Protein AF-A0A4U6SQ56-F1 (afdb_monomer_lite)

Organism: Setaria viridis (NCBI:txid4556)

pLDDT: mean 95.48, std 2.74, range [79.94, 98.81]

Structure (mmCIF, N/CA/C/O backbone):
data_AF-A0A4U6SQ56-F1
#
_entry.id   AF-A0A4U6SQ56-F1
#
loop_
_atom_site.group_PDB
_atom_site.id
_atom_site.type_symbol
_atom_site.label_atom_id
_atom_site.label_alt_id
_atom_site.label_comp_id
_atom_site.label_asym_id
_atom_site.label_entity_id
_atom_site.label_seq_id
_atom_site.pdbx_PDB_ins_code
_atom_site.Cartn_x
_atom_site.Cartn_y
_atom_site.Cartn_z
_atom_site.occupancy
_atom_site.B_iso_or_equiv
_atom_site.auth_seq_id
_atom_site.auth_comp_id
_atom_site.auth_asym_id
_atom_site.auth_atom_id
_atom_site.pdbx_PDB_model_num
ATOM 1 N N . MET A 1 1 ? 11.233 -2.951 -10.908 1.00 91.25 1 MET A N 1
ATOM 2 C CA . MET A 1 1 ? 12.513 -2.401 -11.416 1.00 91.25 1 MET A CA 1
ATOM 3 C C . MET A 1 1 ? 13.621 -2.367 -10.364 1.00 91.25 1 MET A C 1
ATOM 5 O O . MET A 1 1 ? 14.644 -2.981 -10.617 1.00 91.25 1 MET A O 1
ATOM 9 N N . TRP A 1 2 ? 13.459 -1.703 -9.206 1.00 94.69 2 TRP A N 1
ATOM 10 C CA . TRP A 1 2 ? 14.519 -1.636 -8.182 1.00 94.69 2 TRP A CA 1
ATOM 11 C C . TRP A 1 2 ? 14.889 -3.023 -7.666 1.00 94.69 2 TRP A C 1
ATOM 13 O O . TRP A 1 2 ? 16.031 -3.434 -7.805 1.00 94.69 2 TRP A O 1
ATOM 23 N N . ASP A 1 3 ? 13.895 -3.781 -7.200 1.00 93.56 3 ASP A N 1
ATOM 24 C CA . ASP A 1 3 ? 14.112 -5.151 -6.727 1.00 93.56 3 ASP A CA 1
ATOM 25 C C . ASP A 1 3 ? 14.605 -6.078 -7.850 1.00 93.56 3 ASP A C 1
ATOM 27 O O . ASP A 1 3 ? 15.319 -7.038 -7.596 1.00 93.56 3 ASP A O 1
ATOM 31 N N . THR A 1 4 ? 14.267 -5.783 -9.112 1.00 93.94 4 THR A N 1
ATOM 32 C CA . THR A 1 4 ? 14.799 -6.523 -10.263 1.00 93.94 4 THR A CA 1
ATOM 33 C C . THR A 1 4 ? 16.310 -6.347 -10.369 1.00 93.94 4 THR A C 1
ATOM 35 O O . THR A 1 4 ? 16.991 -7.339 -10.580 1.00 93.94 4 THR A O 1
ATOM 38 N N . LEU A 1 5 ? 16.845 -5.131 -10.185 1.00 93.69 5 LEU A N 1
ATOM 39 C CA . LEU A 1 5 ? 18.296 -4.913 -10.200 1.00 93.69 5 LEU A CA 1
ATOM 40 C C . LEU A 1 5 ? 19.014 -5.733 -9.126 1.00 93.69 5 LEU A C 1
ATOM 42 O O . LEU A 1 5 ? 20.055 -6.307 -9.418 1.00 93.69 5 LEU A O 1
ATOM 46 N N . ASP A 1 6 ? 18.439 -5.831 -7.927 1.00 91.06 6 ASP A N 1
ATOM 47 C CA . ASP A 1 6 ? 19.029 -6.589 -6.815 1.00 91.06 6 ASP A CA 1
ATOM 48 C C . ASP A 1 6 ? 19.038 -8.112 -7.061 1.00 91.06 6 ASP A C 1
ATOM 50 O O . ASP A 1 6 ? 19.781 -8.846 -6.410 1.00 91.06 6 ASP A O 1
ATOM 54 N N . LEU A 1 7 ? 18.205 -8.600 -7.987 1.00 93.44 7 LEU A N 1
ATOM 55 C CA . LEU A 1 7 ? 18.121 -10.014 -8.372 1.00 93.44 7 LEU A CA 1
ATOM 56 C C . LEU A 1 7 ? 19.024 -10.374 -9.557 1.00 93.44 7 LEU A C 1
ATOM 58 O O . LEU A 1 7 ? 19.240 -11.558 -9.821 1.00 93.44 7 LEU A O 1
ATOM 62 N N . LEU A 1 8 ? 19.507 -9.379 -10.299 1.00 93.88 8 LEU A N 1
ATOM 63 C CA . LEU A 1 8 ? 20.356 -9.595 -11.461 1.00 93.88 8 LEU A CA 1
ATOM 64 C C . LEU A 1 8 ? 21.816 -9.802 -11.029 1.00 93.88 8 LEU A C 1
ATOM 66 O O . LEU A 1 8 ? 22.269 -9.167 -10.075 1.00 93.88 8 LEU A O 1
ATOM 70 N N . PRO A 1 9 ? 22.587 -10.665 -11.720 1.00 93.62 9 PRO A N 1
ATOM 71 C CA . PRO A 1 9 ? 24.022 -10.743 -11.484 1.00 93.62 9 PRO A CA 1
ATOM 72 C C . PRO A 1 9 ? 24.701 -9.383 -11.728 1.00 93.62 9 PRO A C 1
ATOM 74 O O . PRO A 1 9 ? 24.197 -8.585 -12.520 1.00 93.62 9 PRO A O 1
ATOM 77 N N . PRO A 1 10 ? 25.856 -9.106 -11.101 1.00 88.94 10 PRO A N 1
ATOM 78 C CA . PRO A 1 10 ? 26.627 -7.907 -11.415 1.00 88.94 10 PRO A CA 1
ATOM 79 C C . PRO A 1 10 ? 26.929 -7.805 -12.920 1.00 88.94 10 PRO A C 1
ATOM 81 O O . PRO A 1 10 ? 27.106 -8.821 -13.591 1.00 88.94 10 PRO A O 1
ATOM 84 N N . ASP A 1 11 ? 26.973 -6.579 -13.444 1.00 90.50 11 ASP A N 1
ATOM 85 C CA . ASP A 1 11 ? 27.411 -6.239 -14.810 1.00 90.50 11 ASP A CA 1
ATOM 86 C C . ASP A 1 11 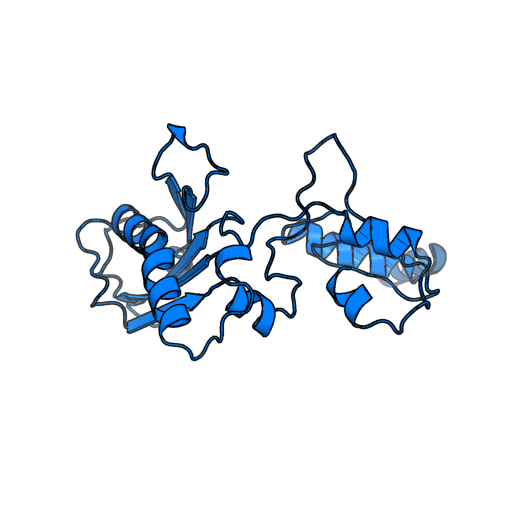? 26.570 -6.789 -15.986 1.00 90.50 11 ASP A C 1
ATOM 88 O O . ASP A 1 11 ? 26.918 -6.570 -17.146 1.00 90.50 11 ASP A O 1
ATOM 92 N N . VAL A 1 12 ? 25.425 -7.444 -15.740 1.00 95.81 12 VAL A N 1
ATOM 93 C CA . VAL A 1 12 ? 24.540 -7.939 -16.825 1.00 95.81 12 VAL A CA 1
ATOM 94 C C . VAL A 1 12 ? 23.681 -6.850 -17.472 1.00 95.81 12 VAL A C 1
ATOM 96 O O . VAL A 1 12 ? 23.082 -7.071 -18.524 1.00 95.81 12 VAL A O 1
ATOM 99 N N . VAL A 1 13 ? 23.591 -5.679 -16.841 1.00 96.25 13 VAL A N 1
ATOM 100 C CA . VAL A 1 13 ? 22.926 -4.493 -17.387 1.00 96.25 13 VAL A CA 1
ATOM 101 C C . VAL A 1 13 ? 23.919 -3.334 -17.469 1.00 96.25 13 VAL A C 1
ATOM 103 O O . VAL A 1 13 ? 24.780 -3.209 -16.597 1.00 96.25 13 VAL A O 1
ATOM 106 N N . PRO A 1 14 ? 23.805 -2.446 -18.474 1.00 96.50 14 PRO A N 1
ATOM 107 C CA . PRO A 1 14 ? 24.651 -1.263 -18.559 1.00 96.50 14 PRO A CA 1
ATOM 108 C C . PRO A 1 14 ? 24.534 -0.389 -17.311 1.00 96.50 14 PRO A C 1
ATOM 110 O O . PRO A 1 14 ? 23.431 -0.156 -16.808 1.00 96.50 14 PRO A O 1
ATOM 113 N N . LYS A 1 15 ? 25.658 0.191 -16.877 1.00 95.62 15 LYS A N 1
ATOM 114 C CA . LYS A 1 15 ? 25.700 1.087 -15.714 1.00 95.62 15 LYS A CA 1
ATOM 115 C C . LYS A 1 15 ? 24.709 2.252 -15.821 1.00 95.62 15 LYS A C 1
ATOM 117 O O . LYS A 1 15 ? 24.036 2.596 -14.857 1.00 95.62 15 LYS A O 1
ATOM 122 N N . SER A 1 16 ? 24.531 2.786 -17.029 1.00 95.75 16 SER A N 1
ATOM 123 C CA . SER A 1 16 ? 23.553 3.839 -17.319 1.00 95.75 16 SER A CA 1
ATOM 124 C C . SER A 1 16 ? 22.100 3.428 -17.040 1.00 95.75 16 SER A C 1
ATOM 126 O O . SER A 1 16 ? 21.300 4.265 -16.622 1.00 95.75 16 SER A O 1
ATOM 128 N N . TYR A 1 17 ? 21.742 2.156 -17.243 1.00 95.19 17 TYR A N 1
ATOM 129 C CA . TYR A 1 17 ? 20.415 1.639 -16.902 1.00 95.19 17 TYR A CA 1
ATOM 130 C C . TYR A 1 17 ? 20.246 1.516 -15.387 1.00 95.19 17 TYR A C 1
ATOM 132 O O . TYR A 1 17 ? 19.235 1.961 -14.845 1.00 95.19 17 TYR A O 1
ATOM 140 N N . GLU A 1 18 ? 21.251 0.962 -14.707 1.00 95.31 18 GLU A N 1
ATOM 141 C CA . GLU A 1 18 ? 21.268 0.836 -13.249 1.00 95.31 18 GLU A CA 1
ATOM 142 C C . GLU A 1 18 ? 21.105 2.206 -12.572 1.00 95.31 18 GLU A C 1
ATOM 144 O O . GLU A 1 18 ? 20.228 2.388 -11.724 1.00 95.31 18 GLU A O 1
ATOM 149 N N . ASP A 1 19 ? 21.894 3.193 -13.002 1.00 95.38 19 ASP A N 1
ATOM 150 C CA . ASP A 1 19 ? 21.872 4.546 -12.449 1.00 95.38 19 ASP A CA 1
ATOM 151 C C . ASP A 1 19 ? 20.530 5.241 -12.721 1.00 95.38 19 ASP A C 1
ATOM 153 O O . ASP A 1 19 ? 19.979 5.882 -11.827 1.00 95.38 19 ASP A O 1
ATOM 157 N N . LYS A 1 20 ? 19.930 5.044 -13.906 1.00 94.50 20 LYS A N 1
ATOM 158 C CA . LYS A 1 20 ? 18.589 5.564 -14.229 1.00 94.50 20 LYS A CA 1
ATOM 159 C C . LYS A 1 20 ? 17.504 4.982 -13.317 1.00 94.50 20 LYS A C 1
ATOM 161 O O . LYS A 1 20 ? 16.637 5.716 -12.839 1.00 94.50 20 LYS A O 1
ATOM 166 N N . VAL A 1 21 ? 17.532 3.672 -13.067 1.00 94.75 21 VAL A N 1
ATOM 167 C CA . VAL A 1 21 ? 16.578 3.013 -12.161 1.00 94.75 21 VAL A CA 1
ATOM 168 C C . VAL A 1 21 ? 16.768 3.525 -10.732 1.00 94.75 21 VAL A C 1
ATOM 170 O O . VAL A 1 21 ? 15.791 3.902 -10.084 1.00 94.75 21 VAL A O 1
ATOM 173 N N . LYS A 1 22 ? 18.012 3.611 -10.246 1.00 94.12 22 LYS A N 1
ATOM 174 C CA . LYS A 1 22 ? 18.329 4.121 -8.901 1.00 94.12 22 LYS A CA 1
ATOM 175 C C . LYS A 1 22 ? 17.950 5.593 -8.714 1.00 94.12 22 LYS A C 1
ATOM 177 O O . LYS A 1 22 ? 17.476 5.952 -7.642 1.00 94.12 22 LYS A O 1
ATOM 182 N N . ALA A 1 23 ? 18.094 6.412 -9.755 1.00 94.31 23 ALA A N 1
ATOM 183 C CA . ALA A 1 23 ? 17.733 7.828 -9.749 1.00 94.31 23 ALA A CA 1
ATOM 184 C C . ALA A 1 23 ? 16.223 8.091 -9.887 1.00 94.31 23 ALA A C 1
ATOM 186 O O . ALA A 1 23 ? 15.794 9.236 -9.760 1.00 94.31 23 ALA A O 1
ATOM 187 N N . THR A 1 24 ? 15.406 7.064 -10.155 1.00 94.81 24 THR A N 1
ATOM 188 C CA . THR A 1 24 ? 13.952 7.235 -10.266 1.00 94.81 24 THR A CA 1
ATOM 189 C C . THR A 1 24 ? 13.388 7.718 -8.923 1.00 94.81 24 THR A C 1
ATOM 191 O O . THR A 1 24 ? 13.540 7.003 -7.925 1.00 94.81 24 THR A O 1
ATOM 194 N N . PRO A 1 25 ? 12.733 8.898 -8.878 1.00 94.19 25 PRO A N 1
ATOM 195 C CA . PRO A 1 25 ? 12.151 9.427 -7.651 1.00 94.19 25 PRO A CA 1
ATOM 196 C C . PRO A 1 25 ? 11.150 8.446 -7.047 1.00 94.19 25 PRO A C 1
ATOM 198 O O . PRO A 1 25 ? 10.375 7.820 -7.770 1.00 94.19 25 PRO A O 1
ATOM 201 N N . GLN A 1 26 ? 11.149 8.320 -5.725 1.00 93.75 26 GLN A N 1
ATOM 202 C CA . GLN A 1 26 ? 10.280 7.401 -4.992 1.00 93.75 26 GLN A CA 1
ATOM 203 C C . GLN A 1 26 ? 9.338 8.190 -4.096 1.00 93.75 26 GLN A C 1
ATOM 205 O O . GLN A 1 26 ? 9.759 9.154 -3.459 1.00 93.75 26 GLN A O 1
ATOM 210 N N . CYS A 1 27 ? 8.091 7.735 -4.001 1.00 93.44 27 CYS A N 1
ATOM 211 C CA . CYS A 1 27 ? 7.249 8.078 -2.868 1.00 93.44 27 CYS A CA 1
ATOM 212 C C . CYS A 1 27 ? 7.935 7.580 -1.596 1.00 93.44 27 CYS A C 1
ATOM 214 O O . CYS A 1 27 ? 8.632 6.553 -1.607 1.00 93.44 27 CYS A O 1
ATOM 216 N N . ASP A 1 28 ? 7.673 8.250 -0.482 1.00 94.94 28 ASP A N 1
ATOM 217 C CA . ASP A 1 28 ? 7.988 7.660 0.805 1.00 94.94 28 ASP A CA 1
ATOM 218 C C . ASP A 1 28 ? 7.160 6.381 1.020 1.00 94.94 28 ASP A C 1
ATOM 220 O O . ASP A 1 28 ? 6.313 5.966 0.212 1.00 94.94 28 ASP A O 1
ATOM 224 N N . SER A 1 29 ? 7.479 5.674 2.096 1.00 95.94 29 SER A N 1
ATOM 225 C CA . SER A 1 29 ? 6.699 4.513 2.487 1.00 95.94 29 SER A CA 1
ATOM 226 C C . SER A 1 29 ? 5.410 4.973 3.173 1.00 95.94 29 SER A C 1
ATOM 228 O O . SER A 1 29 ? 5.065 6.150 3.228 1.00 95.94 29 SER A O 1
ATOM 230 N N . PHE A 1 30 ? 4.657 4.018 3.685 1.00 95.25 30 PHE A N 1
ATOM 231 C CA . PHE A 1 30 ? 3.376 4.231 4.325 1.00 95.25 30 PHE A CA 1
ATOM 232 C C . PHE A 1 30 ? 3.262 3.384 5.597 1.00 95.25 30 PHE A C 1
ATOM 234 O O . PHE A 1 30 ? 4.022 2.427 5.797 1.00 95.25 30 PHE A O 1
ATOM 241 N N . MET A 1 31 ? 2.315 3.753 6.455 1.00 98.00 31 MET A N 1
ATOM 242 C CA . MET A 1 31 ? 1.889 3.009 7.642 1.00 98.00 31 MET A CA 1
ATOM 243 C C . MET A 1 31 ? 0.483 2.453 7.409 1.00 98.00 31 MET A C 1
ATOM 245 O O . MET A 1 31 ? -0.310 3.080 6.715 1.00 98.00 31 MET A O 1
ATOM 249 N N . HIS A 1 32 ? 0.176 1.283 7.972 1.00 98.25 32 HIS A N 1
ATOM 250 C CA . HIS A 1 32 ? -1.154 0.661 7.920 1.00 98.25 32 HIS A CA 1
ATOM 251 C C . HIS A 1 32 ? -1.689 0.437 9.327 1.00 98.25 32 HIS A C 1
ATOM 253 O O . HIS A 1 32 ? -0.934 0.047 10.216 1.00 98.25 32 HIS A O 1
ATOM 259 N N . LEU A 1 33 ? -2.999 0.559 9.493 1.00 98.75 33 LEU A N 1
ATOM 260 C CA . LEU A 1 33 ? -3.744 0.113 10.659 1.00 98.75 33 LEU A CA 1
ATOM 261 C C . LEU A 1 33 ? -4.969 -0.672 10.181 1.00 98.75 33 LEU A C 1
ATOM 263 O O . LEU A 1 33 ? -5.839 -0.129 9.507 1.00 98.75 33 LEU A O 1
ATOM 267 N N . HIS A 1 34 ? -5.028 -1.957 10.518 1.00 98.69 34 HIS A N 1
ATOM 268 C CA . HIS A 1 34 ? -6.179 -2.816 10.255 1.00 98.69 34 HIS A CA 1
ATOM 269 C C . HIS A 1 34 ? -6.887 -3.129 11.568 1.00 98.69 34 HIS A C 1
ATOM 271 O O . HIS A 1 34 ? -6.244 -3.604 12.511 1.00 98.69 34 HIS A O 1
ATOM 277 N N . LEU A 1 35 ? -8.196 -2.882 11.611 1.00 98.75 35 LEU A N 1
ATOM 278 C CA . LEU A 1 35 ? -9.032 -3.080 12.789 1.00 98.75 35 LEU A CA 1
ATOM 279 C C . LEU A 1 35 ? -10.219 -3.993 12.492 1.00 98.75 35 LEU A C 1
ATOM 281 O O . LEU A 1 35 ? -10.800 -3.941 11.410 1.00 98.75 35 LEU A O 1
ATOM 285 N N . GLY A 1 36 ? -10.605 -4.768 13.500 1.00 98.56 36 GLY A N 1
ATOM 286 C CA . GLY A 1 36 ? -11.898 -5.442 13.584 1.00 98.56 36 GLY A CA 1
ATOM 287 C C . GLY A 1 36 ? -12.559 -5.087 14.911 1.00 98.56 36 GLY A C 1
ATOM 288 O O . GLY A 1 36 ? -11.884 -5.135 15.940 1.00 98.56 36 GLY A O 1
ATOM 289 N N . PHE A 1 37 ? -13.827 -4.677 14.895 1.00 98.44 37 PHE A N 1
ATOM 290 C CA . PHE A 1 37 ? -14.537 -4.191 16.086 1.00 98.44 37 PHE A CA 1
ATOM 291 C C . PHE A 1 37 ? -16.059 -4.338 15.950 1.00 98.44 37 PHE A C 1
ATOM 293 O O . PHE A 1 37 ? -16.568 -4.515 14.845 1.00 98.44 37 PHE A O 1
ATOM 300 N N . ASP A 1 38 ? -16.796 -4.259 17.060 1.00 97.88 38 ASP A N 1
ATOM 301 C CA . ASP A 1 38 ? -18.268 -4.297 17.065 1.00 97.88 38 ASP A CA 1
ATOM 302 C C . ASP A 1 38 ? -18.900 -3.109 16.342 1.00 97.88 38 ASP A C 1
ATOM 304 O O . ASP A 1 38 ? -18.459 -1.976 16.505 1.00 97.88 38 ASP A O 1
ATOM 308 N N . VAL A 1 39 ? -20.000 -3.331 15.616 1.00 96.50 39 VAL A N 1
ATOM 309 C CA . VAL A 1 39 ? -20.749 -2.240 14.953 1.00 96.50 39 VAL A CA 1
ATOM 310 C C . VAL A 1 39 ? -21.187 -1.141 15.929 1.00 96.50 39 VAL A C 1
ATOM 312 O O . VAL A 1 39 ? -21.236 0.030 15.565 1.00 96.50 39 VAL A O 1
ATOM 315 N N . GLU A 1 40 ? -21.442 -1.501 17.189 1.00 96.25 40 GLU A N 1
ATOM 316 C CA . GLU A 1 40 ? -21.809 -0.573 18.267 1.00 96.25 40 GLU A CA 1
ATOM 317 C C . GLU A 1 40 ? -20.643 0.326 18.714 1.00 96.25 40 GLU A C 1
ATOM 319 O O . GLU A 1 40 ? -20.859 1.378 19.318 1.00 96.25 40 GLU A O 1
ATOM 324 N N . ASN A 1 41 ? -19.402 -0.064 18.403 1.00 97.50 41 ASN A N 1
ATOM 325 C CA . ASN A 1 41 ? -18.183 0.692 18.686 1.00 97.50 41 ASN A CA 1
ATOM 326 C C . ASN A 1 41 ? -17.894 1.755 17.606 1.00 97.50 41 ASN A C 1
ATOM 328 O O . ASN A 1 41 ? -16.753 2.157 17.417 1.00 97.50 41 ASN A O 1
ATOM 332 N N . ALA A 1 42 ? -18.907 2.221 16.880 1.00 96.94 42 ALA A N 1
ATOM 333 C CA . ALA A 1 42 ? -18.808 3.347 15.959 1.00 96.94 42 ALA A CA 1
ATOM 334 C C . ALA A 1 42 ? -20.077 4.205 16.008 1.00 96.94 42 ALA A C 1
ATOM 336 O O . ALA A 1 42 ? -21.120 3.803 16.530 1.00 96.94 42 ALA A O 1
ATOM 337 N N . ARG A 1 43 ? -19.992 5.427 15.478 1.00 95.31 43 ARG A N 1
ATOM 338 C CA . ARG A 1 43 ? -21.160 6.288 15.280 1.00 95.31 43 ARG A CA 1
ATOM 339 C C . ARG A 1 43 ? -22.154 5.669 14.298 1.00 95.31 43 ARG A C 1
ATOM 341 O O . ARG A 1 43 ? -21.779 4.991 13.344 1.00 95.31 43 ARG A O 1
ATOM 348 N N . GLU A 1 44 ? -23.424 5.995 14.494 1.00 92.75 44 GLU A N 1
ATOM 349 C CA . GLU A 1 44 ? -24.472 5.699 13.521 1.00 92.75 44 GLU A CA 1
ATOM 350 C C . GLU A 1 44 ? -24.229 6.464 12.212 1.00 92.75 44 GLU A C 1
ATOM 35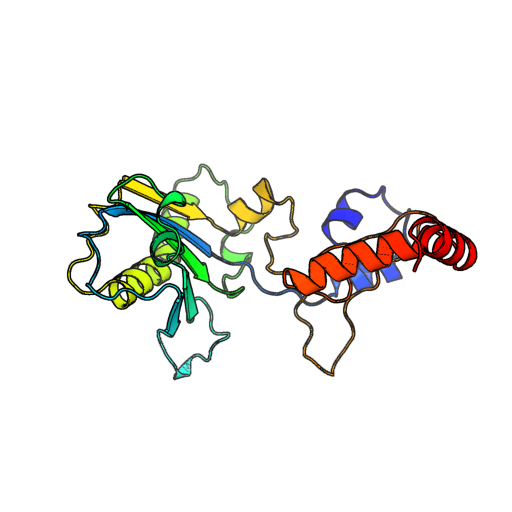2 O O . GLU A 1 44 ? -23.638 7.548 12.206 1.00 92.75 44 GLU A O 1
ATOM 357 N N . GLY A 1 45 ? -24.670 5.890 11.089 1.00 91.94 45 GLY A N 1
ATOM 358 C CA . GLY A 1 45 ? -24.491 6.500 9.768 1.00 91.94 45 GLY A CA 1
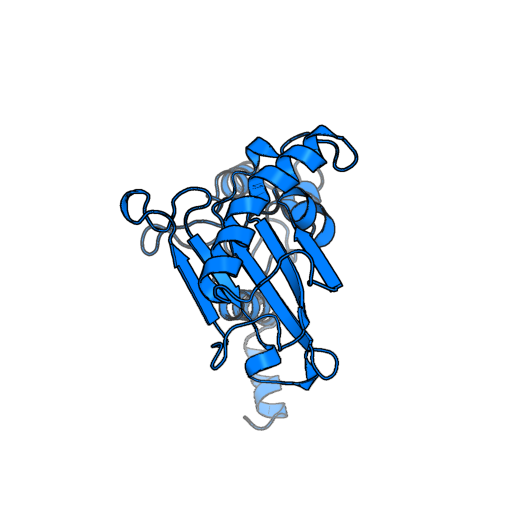ATOM 359 C C . GLY A 1 45 ? -23.031 6.585 9.307 1.00 91.94 45 GLY A C 1
ATOM 360 O O . GLY A 1 45 ? -22.693 7.458 8.507 1.00 91.94 45 GLY A O 1
ATOM 361 N N . LEU A 1 46 ? -22.151 5.717 9.818 1.00 94.94 46 LEU A N 1
ATOM 362 C CA . LEU A 1 46 ? -20.757 5.641 9.393 1.00 94.94 46 LEU A CA 1
ATOM 363 C C . LEU A 1 46 ? -20.660 5.417 7.875 1.00 94.94 46 LEU A C 1
ATOM 365 O O . LEU A 1 46 ? -21.159 4.425 7.353 1.00 94.94 46 LEU A O 1
ATOM 369 N N . GLY A 1 47 ? -19.999 6.337 7.170 1.00 96.06 47 GLY A N 1
ATOM 370 C CA . GLY A 1 47 ? -19.698 6.190 5.746 1.00 96.06 47 GLY A CA 1
ATOM 371 C C . GLY A 1 47 ? -18.596 5.161 5.474 1.00 96.06 47 GLY A C 1
ATOM 372 O O . GLY A 1 47 ? -17.837 4.789 6.368 1.00 96.06 47 GLY A O 1
ATOM 373 N N . VAL A 1 48 ? -18.474 4.732 4.217 1.00 97.81 48 VAL A N 1
ATOM 374 C CA . VAL A 1 48 ? -17.444 3.767 3.800 1.00 97.81 48 VAL A CA 1
ATOM 375 C C . VAL A 1 48 ? -16.034 4.362 3.785 1.00 97.81 48 VAL A C 1
ATOM 377 O O . VAL A 1 48 ? -15.098 3.682 4.191 1.00 97.81 48 VAL A O 1
ATOM 380 N N . HIS A 1 49 ? -15.870 5.612 3.348 1.00 98.25 49 HIS A N 1
ATOM 381 C CA . HIS A 1 49 ? -14.567 6.256 3.184 1.00 98.25 49 HIS A CA 1
ATOM 382 C C . HIS A 1 49 ? -14.498 7.554 3.977 1.00 98.25 49 HIS A C 1
ATOM 384 O O . HIS A 1 49 ? -15.428 8.359 3.938 1.00 98.25 49 HIS A O 1
ATOM 390 N N . HIS A 1 50 ? -13.371 7.764 4.652 1.00 98.06 50 HIS A N 1
ATOM 391 C CA . HIS A 1 50 ? -13.065 8.991 5.381 1.00 98.06 50 HIS A CA 1
ATOM 392 C C . HIS A 1 50 ? -11.634 9.411 5.069 1.00 98.06 50 HIS A C 1
ATOM 394 O O . HIS A 1 50 ? -10.754 8.570 4.877 1.00 98.06 50 HIS A O 1
ATOM 400 N N . ILE A 1 51 ? -11.403 10.718 5.033 1.00 98.00 51 ILE A N 1
ATOM 401 C CA . ILE A 1 51 ? -10.073 11.311 4.917 1.00 98.00 51 ILE A CA 1
ATOM 402 C C . ILE A 1 51 ? -9.946 12.293 6.070 1.00 98.00 51 ILE A C 1
ATOM 404 O O . ILE A 1 51 ? -10.807 13.156 6.244 1.00 98.00 51 ILE A O 1
ATOM 408 N N . VAL A 1 52 ? -8.885 12.149 6.854 1.00 98.00 52 VAL A N 1
ATOM 409 C CA . VAL A 1 52 ? -8.567 13.063 7.948 1.00 98.00 52 VAL A CA 1
ATOM 410 C C . VAL A 1 52 ? -7.263 13.765 7.609 1.00 98.00 52 VAL A C 1
ATOM 412 O O . VAL A 1 52 ? -6.268 13.108 7.307 1.00 98.00 52 VAL A O 1
ATOM 415 N N . VAL A 1 53 ? -7.298 15.094 7.646 1.00 97.75 53 VAL A N 1
ATOM 416 C CA . VAL A 1 53 ? -6.129 15.970 7.537 1.00 97.75 53 VAL A CA 1
ATOM 417 C C . VAL A 1 53 ? -5.923 16.590 8.913 1.00 97.75 53 VAL A C 1
ATOM 419 O O . VAL A 1 53 ? -6.828 17.262 9.406 1.00 97.75 53 VAL A O 1
ATOM 422 N N . ASP A 1 54 ? -4.779 16.324 9.540 1.00 94.19 54 ASP A N 1
ATOM 423 C CA . ASP A 1 54 ? -4.476 16.788 10.902 1.00 94.19 54 ASP A CA 1
ATOM 424 C C . ASP A 1 54 ? -4.218 18.304 10.937 1.00 94.19 54 ASP A C 1
ATOM 426 O O . ASP A 1 54 ? -4.836 19.033 11.710 1.00 94.19 54 ASP A O 1
ATOM 430 N N . ASP A 1 55 ? -3.362 18.802 10.040 1.00 95.00 55 ASP A N 1
ATOM 431 C CA . ASP A 1 55 ? -3.022 20.221 9.930 1.00 95.00 55 ASP A CA 1
ATOM 432 C C . ASP A 1 55 ? -2.972 20.671 8.465 1.00 95.00 55 ASP A C 1
ATOM 434 O O . ASP A 1 55 ? -2.080 20.303 7.696 1.00 95.00 55 ASP A O 1
ATOM 438 N N . TRP A 1 56 ? -3.917 21.525 8.070 1.00 95.38 56 TRP A N 1
ATOM 439 C CA . TRP A 1 56 ? -3.980 22.076 6.714 1.00 95.38 56 TRP A CA 1
ATOM 440 C C . TRP A 1 56 ? -2.754 22.918 6.337 1.00 95.38 56 TRP A C 1
ATOM 442 O O . TRP A 1 56 ? -2.439 23.016 5.152 1.00 95.38 56 TRP A O 1
ATOM 452 N N . ASN A 1 57 ? -2.021 23.472 7.308 1.00 96.56 57 ASN A N 1
ATOM 453 C CA . ASN A 1 57 ? -0.820 24.264 7.033 1.00 96.56 57 ASN A CA 1
ATOM 454 C C . ASN A 1 57 ? 0.382 23.403 6.619 1.00 96.56 57 ASN A C 1
ATOM 456 O O . ASN A 1 57 ? 1.295 23.913 5.975 1.00 96.56 57 ASN A O 1
ATOM 460 N N . LYS A 1 58 ? 0.393 22.105 6.956 1.00 93.88 58 LYS A N 1
ATOM 461 C CA . LYS A 1 58 ? 1.462 21.170 6.558 1.00 93.88 58 LYS A CA 1
ATOM 462 C C . LYS A 1 58 ? 1.332 20.674 5.116 1.00 93.88 58 LYS A C 1
ATOM 464 O O . LYS A 1 58 ? 2.273 20.071 4.611 1.00 93.88 58 LYS A O 1
ATOM 469 N N . GLY A 1 59 ? 0.187 20.903 4.469 1.00 93.50 59 GLY A N 1
ATOM 470 C CA . GLY A 1 59 ? -0.108 20.351 3.148 1.00 93.50 59 GLY A CA 1
ATOM 471 C C . GLY A 1 59 ? -0.461 18.859 3.177 1.00 93.50 59 GLY A C 1
ATOM 472 O O . GLY A 1 59 ? -0.242 18.149 4.159 1.00 93.50 59 GLY A O 1
ATOM 473 N N . VAL A 1 60 ? -1.057 18.370 2.090 1.00 92.44 60 VAL A N 1
ATOM 474 C CA . VAL A 1 60 ? -1.540 16.977 1.991 1.00 92.44 60 VAL A CA 1
ATOM 475 C C . VAL A 1 60 ? -0.415 15.947 1.830 1.00 92.44 60 VAL A C 1
ATOM 477 O O . VAL A 1 60 ? -0.628 14.761 2.065 1.00 92.44 60 VAL A O 1
ATOM 480 N N . ASP A 1 61 ? 0.773 16.398 1.443 1.00 90.81 61 ASP A N 1
ATOM 481 C CA . ASP A 1 61 ? 2.005 15.622 1.292 1.00 90.81 61 ASP A CA 1
ATOM 482 C C . ASP A 1 61 ? 2.900 15.663 2.543 1.00 90.81 61 ASP A C 1
ATOM 484 O O . ASP A 1 61 ? 3.934 14.996 2.586 1.00 90.81 61 ASP A O 1
ATOM 488 N N . GLY A 1 62 ? 2.490 16.402 3.578 1.00 94.62 62 GLY A N 1
ATOM 489 C CA . GLY A 1 62 ? 3.191 16.461 4.853 1.00 94.62 62 GLY A CA 1
ATOM 490 C C . GLY A 1 62 ? 3.313 15.089 5.525 1.00 94.62 62 GLY A C 1
ATOM 491 O O . GLY A 1 62 ? 2.380 14.275 5.520 1.00 94.62 62 GLY A O 1
ATOM 492 N N . GLU A 1 63 ? 4.468 14.852 6.151 1.00 95.31 63 GLU A N 1
ATOM 493 C CA . GLU A 1 63 ? 4.747 13.642 6.926 1.00 95.31 63 GLU A CA 1
ATOM 494 C C . GLU A 1 63 ? 3.634 13.385 7.950 1.00 95.31 63 GLU A C 1
ATOM 496 O O . GLU A 1 63 ? 3.328 14.251 8.770 1.00 95.31 63 GLU A O 1
ATOM 501 N N . GLN A 1 64 ? 3.028 12.193 7.891 1.00 95.31 64 GLN A N 1
ATOM 502 C CA . GLN A 1 64 ? 1.941 11.781 8.787 1.00 95.31 64 GLN A CA 1
ATOM 503 C C . GLN A 1 64 ? 0.804 12.812 8.941 1.00 95.31 64 GLN A C 1
ATOM 505 O O . GLN A 1 64 ? 0.220 12.925 10.013 1.00 95.31 64 GLN A O 1
ATOM 510 N N . ASN A 1 65 ? 0.472 13.578 7.898 1.00 97.06 65 ASN A N 1
ATOM 511 C CA . ASN A 1 65 ? -0.578 14.598 8.006 1.00 97.06 65 ASN A CA 1
ATOM 512 C C . ASN A 1 65 ? -1.956 14.119 7.530 1.00 97.06 65 ASN A C 1
ATOM 514 O O . ASN A 1 65 ? -2.985 14.547 8.049 1.00 97.06 65 ASN A O 1
ATOM 518 N N . VAL A 1 66 ? -1.976 13.233 6.532 1.00 98.00 66 VAL A N 1
ATOM 519 C CA . VAL A 1 66 ? -3.206 12.700 5.937 1.00 98.00 66 VAL A CA 1
ATOM 520 C C . VAL A 1 66 ? -3.338 11.218 6.251 1.00 98.00 66 VAL A C 1
ATOM 522 O O . VAL A 1 66 ? -2.407 10.439 6.036 1.00 98.00 66 VAL A O 1
ATOM 525 N N . VAL A 1 67 ? -4.521 10.820 6.712 1.00 98.56 67 VAL A N 1
ATOM 526 C CA . VAL A 1 67 ? -4.900 9.418 6.900 1.00 98.56 67 VAL A CA 1
ATOM 527 C C . VAL A 1 67 ? -6.164 9.138 6.101 1.00 98.56 67 VAL A C 1
ATOM 529 O O . VAL A 1 67 ? -7.176 9.825 6.252 1.00 98.56 67 VAL A O 1
ATOM 532 N N . LEU A 1 68 ? -6.109 8.108 5.259 1.00 98.44 68 LEU A N 1
ATOM 533 C CA . LEU A 1 68 ? -7.276 7.589 4.554 1.00 98.44 68 LEU A CA 1
ATOM 534 C C . LEU A 1 68 ? -7.803 6.377 5.303 1.00 98.44 68 LEU A C 1
ATOM 536 O O . LEU A 1 68 ? -7.023 5.530 5.733 1.00 98.44 68 LEU A O 1
ATOM 540 N N . ILE A 1 69 ? -9.122 6.293 5.443 1.00 98.81 69 ILE A N 1
ATOM 541 C CA . ILE A 1 69 ? -9.811 5.259 6.211 1.00 98.81 69 ILE A CA 1
ATOM 542 C C . ILE A 1 69 ? -10.906 4.661 5.339 1.00 98.81 69 ILE A C 1
ATOM 544 O O . ILE A 1 69 ? -11.703 5.384 4.743 1.00 98.81 69 ILE A O 1
ATOM 548 N N . SER A 1 70 ? -10.963 3.335 5.289 1.00 98.56 70 SER A N 1
ATOM 549 C CA . SER A 1 70 ? -12.005 2.581 4.598 1.00 98.56 70 SER A CA 1
ATOM 550 C C . SER A 1 70 ? -12.639 1.557 5.530 1.00 98.56 70 SER A C 1
ATOM 552 O O . SER A 1 70 ? -11.931 0.781 6.169 1.00 98.56 70 SER A O 1
ATOM 554 N N . VAL A 1 71 ? -13.970 1.530 5.574 1.00 98.38 71 VAL A N 1
ATOM 555 C CA . VAL A 1 71 ? -14.790 0.592 6.356 1.00 98.38 71 VAL A CA 1
ATOM 556 C C . VAL A 1 71 ? -15.716 -0.163 5.397 1.00 98.38 71 VAL A C 1
ATOM 558 O O . VAL A 1 71 ? -16.916 0.110 5.328 1.00 98.38 71 VAL A O 1
ATOM 561 N N . PRO A 1 72 ? -15.179 -1.081 4.576 1.00 97.69 72 PRO A N 1
ATOM 562 C CA . PRO A 1 72 ? -15.927 -1.660 3.461 1.00 97.69 72 PRO A CA 1
ATOM 563 C C . PRO A 1 72 ? -17.129 -2.503 3.910 1.00 97.69 72 PRO A C 1
ATOM 565 O O . PRO A 1 72 ? -18.098 -2.624 3.160 1.00 97.69 72 PRO A O 1
ATOM 568 N N . SER A 1 73 ? -17.136 -3.020 5.146 1.00 97.50 73 SER A N 1
ATOM 569 C CA . SER A 1 73 ? -18.287 -3.771 5.659 1.00 97.50 73 SER A CA 1
ATOM 570 C C . SER A 1 73 ? -19.524 -2.918 5.964 1.00 97.50 73 SER A C 1
ATOM 572 O O . SER A 1 73 ? -20.586 -3.468 6.249 1.00 97.50 73 SER A O 1
ATOM 574 N N . VAL A 1 74 ? -19.422 -1.587 5.852 1.00 96.38 74 VAL A N 1
ATOM 575 C CA . VAL A 1 74 ? -20.592 -0.696 5.764 1.00 96.38 74 VAL A CA 1
ATOM 576 C C . VAL A 1 74 ? -21.400 -0.980 4.493 1.00 96.38 74 VAL A C 1
ATOM 578 O O . VAL A 1 74 ? -22.627 -0.942 4.534 1.00 96.38 74 VAL A O 1
ATOM 581 N N . LEU A 1 75 ? -20.731 -1.278 3.372 1.00 96.38 75 LEU A N 1
ATOM 582 C CA . LEU A 1 75 ? -21.387 -1.575 2.095 1.00 96.38 75 LEU A CA 1
ATOM 583 C C . LEU A 1 75 ? -21.731 -3.058 1.950 1.00 96.38 75 LEU A C 1
ATOM 585 O O . LEU A 1 75 ? -22.792 -3.387 1.427 1.00 96.38 75 LEU A O 1
ATOM 589 N N . SER A 1 76 ? -20.844 -3.944 2.408 1.00 95.31 76 SER A N 1
ATOM 590 C CA . SER A 1 76 ? -20.996 -5.390 2.227 1.00 95.31 76 SER A CA 1
ATOM 591 C C . SER A 1 76 ? -20.765 -6.135 3.538 1.00 95.31 76 SER A C 1
ATOM 593 O O . SER A 1 76 ? -19.636 -6.287 4.006 1.00 95.31 76 SER A O 1
ATOM 595 N N . LYS A 1 77 ? -21.861 -6.581 4.163 1.00 91.69 77 LYS A N 1
ATOM 596 C CA . LYS A 1 77 ? -21.851 -7.170 5.515 1.00 91.69 77 LYS A CA 1
ATOM 597 C C . LYS A 1 77 ? -21.098 -8.502 5.610 1.00 91.69 77 LYS A C 1
ATOM 599 O O . LYS A 1 77 ? -20.775 -8.919 6.711 1.00 91.69 77 LYS A O 1
ATOM 604 N N . ASP A 1 78 ? -20.827 -9.156 4.487 1.00 95.81 78 ASP A N 1
ATOM 605 C CA . ASP A 1 78 ? -20.075 -10.411 4.370 1.00 95.81 78 ASP A CA 1
ATOM 606 C C . ASP A 1 78 ? -18.546 -10.227 4.423 1.00 95.81 78 ASP A C 1
ATOM 608 O O . ASP A 1 78 ? -17.812 -11.202 4.568 1.00 95.81 78 ASP A O 1
ATOM 612 N N . LEU A 1 79 ? -18.052 -8.984 4.377 1.00 96.25 79 LEU A N 1
ATOM 613 C CA . LEU A 1 79 ? -16.625 -8.666 4.526 1.00 96.25 79 LEU A CA 1
ATOM 614 C C . LEU A 1 79 ? -16.134 -8.701 5.984 1.00 96.25 79 LEU A C 1
ATOM 616 O O . LEU A 1 79 ? -14.950 -8.478 6.244 1.00 96.25 79 LEU A O 1
ATOM 620 N N . ALA A 1 80 ? -17.028 -8.948 6.942 1.00 97.31 80 ALA A N 1
ATOM 621 C CA . ALA A 1 80 ? -16.719 -9.114 8.357 1.00 97.31 80 ALA A CA 1
ATOM 622 C C . ALA A 1 80 ? -17.684 -10.133 8.997 1.00 97.31 80 ALA A C 1
ATOM 624 O O . ALA A 1 80 ? -18.747 -10.407 8.439 1.00 97.31 80 ALA A O 1
ATOM 625 N N . PRO A 1 81 ? -17.353 -10.704 10.170 1.00 97.69 81 PRO A N 1
ATOM 626 C CA . PRO A 1 81 ? -18.305 -11.516 10.922 1.00 97.69 81 PRO A CA 1
ATOM 627 C C . PRO A 1 81 ? -19.603 -10.750 11.252 1.00 97.69 81 PRO A C 1
ATOM 629 O O . PRO A 1 81 ? -19.580 -9.518 11.354 1.00 97.69 81 PRO A O 1
ATOM 632 N N . PRO A 1 82 ? -20.730 -11.450 11.489 1.00 97.44 82 PRO A N 1
ATOM 633 C CA . PRO A 1 82 ? -21.976 -10.809 11.899 1.00 97.44 82 PRO A CA 1
ATOM 634 C C . PRO A 1 82 ? -21.785 -9.896 13.119 1.00 97.44 82 PRO A C 1
ATOM 636 O O . PRO A 1 82 ? -21.176 -10.294 14.109 1.00 97.44 82 PRO A O 1
ATOM 639 N N . GLY A 1 83 ? -22.309 -8.668 13.043 1.00 96.69 83 GLY A N 1
ATOM 640 C CA . GLY A 1 83 ? -22.195 -7.675 14.119 1.00 96.69 83 GLY A CA 1
ATOM 641 C C . GLY A 1 83 ? -20.835 -6.971 14.218 1.00 96.69 83 GLY A C 1
ATOM 642 O O . GLY A 1 83 ? -20.639 -6.187 15.144 1.00 96.69 83 GLY A O 1
ATOM 643 N N . LYS A 1 84 ? -19.913 -7.191 13.270 1.00 98.12 84 LYS A N 1
ATOM 644 C CA . LYS A 1 84 ? -18.576 -6.580 13.267 1.00 98.12 84 LYS A CA 1
ATOM 645 C C . LYS A 1 84 ? -18.337 -5.675 12.053 1.00 98.12 84 LYS A C 1
ATOM 647 O O . LYS A 1 84 ? -18.871 -5.891 10.965 1.00 98.12 84 LYS A O 1
ATOM 652 N N . HIS A 1 85 ? -17.454 -4.696 12.225 1.00 98.12 85 HIS A N 1
ATOM 653 C CA . HIS A 1 85 ? -16.832 -3.939 11.148 1.00 98.12 85 HIS A CA 1
ATOM 654 C C . HIS A 1 85 ? -15.376 -4.354 10.918 1.00 98.12 85 HIS A C 1
ATOM 656 O O . HIS A 1 85 ? -14.669 -4.708 11.860 1.00 98.12 85 HIS A O 1
ATOM 662 N N . THR A 1 86 ? -14.932 -4.277 9.659 1.00 98.31 86 THR A N 1
ATOM 663 C CA . THR A 1 86 ? -13.510 -4.283 9.283 1.00 98.31 86 THR A CA 1
ATOM 664 C C . THR A 1 86 ? -13.131 -2.890 8.802 1.00 98.31 86 THR A C 1
ATOM 666 O O . THR A 1 86 ? -13.885 -2.267 8.051 1.00 98.31 86 THR A O 1
ATOM 669 N N . LEU A 1 87 ? -11.980 -2.395 9.245 1.00 98.50 87 LEU A N 1
ATOM 670 C CA . LEU A 1 87 ? -11.461 -1.081 8.889 1.00 98.50 87 LEU A CA 1
ATOM 671 C C . LEU A 1 87 ? -9.999 -1.192 8.482 1.00 98.50 87 LEU A C 1
ATOM 673 O O . LEU A 1 87 ? -9.202 -1.871 9.129 1.00 98.50 87 LEU A O 1
ATOM 677 N N . HIS A 1 88 ? -9.640 -0.463 7.433 1.00 98.69 88 HIS A N 1
ATOM 678 C CA . HIS A 1 88 ? -8.260 -0.227 7.040 1.00 98.69 88 HIS A CA 1
ATOM 679 C C . HIS A 1 88 ? -7.997 1.277 6.986 1.00 98.69 88 HIS A C 1
ATOM 681 O O . HIS A 1 88 ? -8.683 2.002 6.269 1.00 98.69 88 HIS A O 1
ATOM 687 N N . ALA A 1 89 ? -7.008 1.733 7.749 1.00 98.75 89 ALA A N 1
ATOM 688 C CA . ALA A 1 89 ? -6.470 3.083 7.693 1.00 98.75 89 ALA A CA 1
ATOM 689 C C . ALA A 1 89 ? -5.006 3.058 7.237 1.00 98.75 89 ALA A C 1
ATOM 691 O O . ALA A 1 89 ? -4.276 2.114 7.551 1.00 98.75 89 ALA A O 1
ATOM 692 N N . TYR A 1 90 ? -4.567 4.076 6.498 1.00 98.25 90 TYR A N 1
ATOM 693 C CA . TYR A 1 90 ? -3.171 4.192 6.072 1.00 98.25 90 TYR A CA 1
ATOM 694 C C . TYR A 1 90 ? -2.734 5.637 5.805 1.00 98.25 90 TYR A C 1
ATOM 696 O O . TYR A 1 90 ? -3.562 6.508 5.524 1.00 98.25 90 TYR A O 1
ATOM 704 N N . THR A 1 91 ? -1.420 5.877 5.864 1.00 97.19 91 THR A N 1
ATOM 705 C CA . THR A 1 91 ? -0.795 7.130 5.403 1.00 97.19 91 THR A CA 1
ATOM 706 C C . THR A 1 91 ? -0.410 7.012 3.920 1.00 97.19 91 THR A C 1
ATOM 708 O O . THR A 1 91 ? 0.191 6.010 3.535 1.00 97.19 91 THR A O 1
ATOM 711 N N . PRO A 1 92 ? -0.733 7.975 3.039 1.00 93.31 92 PRO A N 1
ATOM 712 C CA . PRO A 1 92 ? -0.565 7.821 1.591 1.00 93.31 92 PRO A CA 1
ATOM 713 C C . PRO A 1 92 ? 0.859 8.154 1.117 1.00 93.31 92 PRO A C 1
ATOM 715 O O . PRO A 1 92 ? 1.078 9.136 0.417 1.00 93.31 92 PRO A O 1
ATOM 718 N N . GLY A 1 93 ? 1.840 7.325 1.479 1.00 93.75 93 GLY A N 1
ATOM 719 C CA . GLY A 1 93 ? 3.218 7.499 0.999 1.00 93.75 93 GLY A CA 1
ATOM 720 C C . GLY A 1 93 ? 3.959 8.669 1.653 1.00 93.75 93 GLY A C 1
ATOM 721 O O . GLY A 1 93 ? 4.774 9.306 0.994 1.00 93.75 93 GLY A O 1
ATOM 722 N N . THR A 1 94 ? 3.652 8.963 2.921 1.00 95.38 94 THR A N 1
ATOM 723 C CA . THR A 1 94 ? 4.224 10.067 3.716 1.00 95.38 94 THR A CA 1
ATOM 724 C C . THR A 1 94 ? 4.924 9.582 4.994 1.00 95.38 94 THR A C 1
ATOM 726 O O . THR A 1 94 ? 5.054 10.325 5.965 1.00 95.38 94 THR A O 1
ATOM 729 N N . GLU A 1 95 ? 5.352 8.314 5.031 1.00 97.25 95 GLU A N 1
ATOM 730 C CA . GLU A 1 95 ? 6.162 7.736 6.110 1.00 97.25 95 GLU A CA 1
ATOM 731 C C . GLU A 1 95 ? 7.627 7.574 5.654 1.00 97.25 95 GLU A C 1
ATOM 733 O O . GLU A 1 95 ? 7.923 6.680 4.846 1.00 97.25 95 GLU A O 1
ATOM 738 N N . PRO A 1 96 ? 8.572 8.367 6.192 1.00 96.44 96 PRO A N 1
ATOM 739 C CA . PRO A 1 96 ? 9.962 8.320 5.759 1.00 96.44 96 PRO A CA 1
ATOM 740 C C . PRO A 1 96 ? 10.619 6.978 6.081 1.00 96.44 96 PRO A C 1
ATOM 742 O O . PRO A 1 96 ? 10.794 6.609 7.244 1.00 96.44 96 PRO A O 1
ATOM 745 N N . PHE A 1 97 ? 11.087 6.262 5.054 1.00 97.06 97 PHE A N 1
ATOM 746 C CA . PHE A 1 97 ? 11.735 4.955 5.251 1.00 97.06 97 PHE A CA 1
ATOM 747 C C . PHE A 1 97 ? 12.991 5.034 6.135 1.00 97.06 97 PHE A C 1
ATOM 749 O O . PHE A 1 97 ? 13.288 4.089 6.861 1.00 97.06 97 PHE A O 1
ATOM 756 N N . ARG A 1 98 ? 13.707 6.168 6.109 1.00 97.19 98 ARG A N 1
ATOM 757 C CA . ARG A 1 98 ? 14.952 6.393 6.870 1.00 97.19 98 ARG A CA 1
ATOM 758 C C . ARG A 1 98 ? 14.805 6.174 8.379 1.00 97.19 98 ARG A C 1
ATOM 760 O O . ARG A 1 98 ? 15.774 5.813 9.029 1.00 97.19 98 ARG A O 1
ATOM 767 N N . LEU A 1 99 ? 13.603 6.366 8.931 1.00 97.88 99 LEU A N 1
ATOM 768 C CA . LEU A 1 99 ? 13.324 6.132 10.355 1.00 97.88 99 LEU A CA 1
ATOM 769 C C . LEU A 1 99 ? 13.377 4.641 10.719 1.00 97.88 99 LEU A C 1
ATOM 771 O O . LEU A 1 99 ? 13.602 4.286 11.870 1.00 97.88 99 LEU A O 1
ATOM 775 N N . TRP A 1 100 ? 13.164 3.779 9.727 1.00 98.12 100 TRP A N 1
ATOM 776 C CA . TRP A 1 100 ? 13.031 2.333 9.870 1.00 98.12 100 TRP A CA 1
ATOM 777 C C . TRP A 1 100 ? 14.253 1.567 9.365 1.00 98.12 100 TRP A C 1
ATOM 779 O O . TRP A 1 100 ? 14.352 0.350 9.541 1.00 98.12 100 TRP A O 1
ATOM 789 N N . GLU A 1 101 ? 15.156 2.255 8.676 1.00 96.69 101 GLU A N 1
ATOM 790 C CA . GLU A 1 101 ? 16.301 1.654 8.016 1.00 96.69 101 GLU A CA 1
ATOM 791 C C . GLU A 1 101 ? 17.251 1.008 9.031 1.00 96.69 101 GLU A C 1
ATOM 793 O O . GLU A 1 101 ? 17.557 1.568 10.079 1.00 96.69 101 GLU A O 1
ATOM 798 N N . GLY A 1 102 ? 17.681 -0.222 8.743 1.00 95.94 102 GLY A N 1
ATOM 799 C CA . GLY A 1 102 ? 18.583 -0.978 9.615 1.00 95.94 102 GLY A CA 1
ATOM 800 C C . GLY A 1 102 ? 17.969 -1.499 10.921 1.00 95.94 102 GLY A C 1
ATOM 801 O O . GLY A 1 102 ? 18.643 -2.233 11.640 1.00 95.94 102 GLY A O 1
ATOM 802 N N . MET A 1 103 ? 16.706 -1.192 11.235 1.00 97.88 103 MET A N 1
ATOM 803 C CA . MET A 1 103 ? 16.088 -1.677 12.471 1.00 97.88 103 MET A CA 1
ATOM 804 C C . MET A 1 103 ? 15.830 -3.187 12.443 1.00 97.88 103 MET A C 1
ATOM 806 O O . MET A 1 103 ? 15.292 -3.737 11.475 1.00 97.88 103 MET A O 1
ATOM 810 N N . ASP A 1 104 ? 16.085 -3.851 13.572 1.00 97.38 104 ASP A N 1
ATOM 811 C CA . ASP A 1 104 ? 15.573 -5.199 13.809 1.00 97.38 104 ASP A CA 1
ATOM 812 C C . ASP A 1 104 ? 14.090 -5.137 14.195 1.00 97.38 104 ASP A C 1
ATOM 814 O O . ASP A 1 104 ? 13.704 -4.574 15.220 1.00 97.38 104 ASP A O 1
ATOM 818 N N . ARG A 1 105 ? 13.243 -5.795 13.402 1.00 95.88 105 ARG A N 1
ATOM 819 C CA . ARG A 1 105 ? 11.792 -5.894 13.613 1.00 95.88 105 ARG A CA 1
ATOM 820 C C . ARG A 1 105 ? 11.383 -6.608 14.905 1.00 95.88 105 ARG A C 1
ATOM 822 O O . ARG A 1 105 ? 10.205 -6.573 15.259 1.00 95.88 105 ARG A O 1
ATOM 829 N N . LYS A 1 106 ? 12.304 -7.318 15.558 1.00 96.50 106 LYS A N 1
ATOM 830 C CA . LYS A 1 106 ? 12.080 -7.972 16.856 1.00 96.50 106 LYS A CA 1
ATOM 831 C C . LYS A 1 106 ? 12.529 -7.106 18.036 1.00 96.50 106 LYS A C 1
ATOM 833 O O . LYS A 1 106 ? 12.200 -7.432 19.176 1.00 96.50 106 LYS A O 1
ATOM 838 N N . SER A 1 107 ? 13.244 -6.012 17.776 1.00 98.31 107 SER A N 1
ATOM 839 C CA . SER A 1 107 ? 13.771 -5.132 18.817 1.00 98.31 107 SER A CA 1
ATOM 840 C C . SER A 1 107 ? 12.668 -4.382 19.571 1.00 98.31 107 SER A C 1
ATOM 842 O O . SER A 1 107 ? 11.552 -4.171 19.083 1.00 98.31 107 SER A O 1
ATOM 844 N N . ALA A 1 108 ? 12.990 -3.951 20.792 1.00 98.50 108 ALA A N 1
ATOM 845 C CA . ALA A 1 108 ? 12.136 -3.047 21.557 1.00 98.50 108 ALA A CA 1
ATOM 846 C C . ALA A 1 108 ? 11.996 -1.676 20.876 1.00 98.50 108 ALA A C 1
ATOM 848 O O . ALA A 1 108 ? 10.896 -1.129 20.857 1.00 98.50 108 ALA A O 1
ATOM 849 N N . ASP A 1 109 ? 13.065 -1.172 20.258 1.00 98.31 109 ASP A N 1
ATOM 850 C CA . ASP A 1 109 ? 13.064 0.120 19.568 1.00 98.31 109 ASP A CA 1
ATOM 851 C C . ASP A 1 109 ? 12.110 0.133 18.377 1.00 98.31 109 ASP A C 1
ATOM 853 O O . ASP A 1 109 ? 11.325 1.067 18.233 1.00 98.31 109 ASP A O 1
ATOM 857 N N . TYR A 1 110 ? 12.088 -0.940 17.580 1.00 98.62 110 TYR A N 1
ATOM 858 C CA . TYR A 1 110 ? 11.124 -1.080 16.488 1.00 98.62 110 TYR A CA 1
ATOM 859 C C . TYR A 1 110 ? 9.680 -1.087 16.993 1.00 98.62 110 TYR A C 1
ATOM 861 O O . TYR A 1 110 ? 8.815 -0.459 16.388 1.00 98.62 110 TYR A O 1
ATOM 869 N N . ARG A 1 111 ? 9.401 -1.785 18.103 1.00 98.50 111 ARG A N 1
ATOM 870 C CA . ARG A 1 111 ? 8.052 -1.815 18.694 1.00 98.50 111 ARG A CA 1
ATOM 871 C C . ARG A 1 111 ? 7.631 -0.441 19.211 1.00 98.50 111 ARG A C 1
ATOM 873 O O . ARG A 1 111 ? 6.504 -0.042 18.952 1.00 98.50 111 ARG A O 1
ATOM 880 N N . ARG A 1 112 ? 8.535 0.285 19.876 1.00 98.69 112 ARG A N 1
ATOM 881 C CA . ARG A 1 112 ? 8.280 1.643 20.374 1.00 98.69 112 ARG A CA 1
ATOM 882 C C . ARG A 1 112 ? 8.011 2.621 19.231 1.00 98.69 112 ARG A C 1
ATOM 884 O O . ARG A 1 112 ? 6.998 3.306 19.266 1.00 98.69 112 ARG A O 1
ATOM 891 N N . LEU A 1 113 ? 8.859 2.624 18.199 1.00 98.69 113 LEU A N 1
ATOM 892 C CA . LEU A 1 113 ? 8.658 3.469 17.020 1.00 98.69 113 LEU A CA 1
ATOM 893 C C . LEU A 1 113 ? 7.349 3.114 16.306 1.00 98.69 113 LEU A C 1
ATOM 895 O O . LEU A 1 113 ? 6.610 3.988 15.876 1.00 98.69 113 LEU A O 1
ATOM 899 N N . LYS A 1 114 ? 7.022 1.823 16.209 1.00 98.69 114 LYS A N 1
ATOM 900 C CA . LYS A 1 114 ? 5.758 1.360 15.633 1.00 98.69 114 LYS A CA 1
ATOM 901 C C . LYS A 1 114 ? 4.531 1.863 16.380 1.00 98.69 114 LYS A C 1
ATOM 903 O O . LYS A 1 114 ? 3.575 2.241 15.712 1.00 98.69 114 LYS A O 1
ATOM 908 N N . GLU A 1 115 ? 4.566 1.878 17.706 1.00 98.38 115 GLU A N 1
ATOM 909 C CA . GLU A 1 115 ? 3.501 2.458 18.525 1.00 98.38 115 GLU A CA 1
ATOM 910 C C . GLU A 1 115 ? 3.373 3.962 18.236 1.00 98.38 115 GLU A C 1
ATOM 912 O O . GLU A 1 115 ? 2.339 4.409 17.742 1.00 98.38 115 GLU A O 1
ATOM 917 N N . GLU A 1 116 ? 4.470 4.706 18.417 1.00 98.56 116 GLU A N 1
ATOM 918 C CA . GLU A 1 116 ? 4.551 6.161 18.236 1.00 98.56 116 GLU A CA 1
ATOM 919 C C . GLU A 1 116 ? 4.047 6.599 16.857 1.00 98.56 116 GLU A C 1
ATOM 921 O O . GLU A 1 116 ? 3.154 7.436 16.738 1.00 98.56 116 GLU A O 1
ATOM 926 N N . ARG A 1 117 ? 4.576 5.981 15.799 1.00 98.31 117 ARG A N 1
ATOM 927 C CA . ARG A 1 117 ? 4.261 6.330 14.411 1.00 98.31 117 ARG A CA 1
ATOM 928 C C . ARG A 1 117 ? 2.868 5.868 13.991 1.00 98.31 117 ARG A C 1
ATOM 930 O O . ARG A 1 117 ? 2.372 6.329 12.969 1.00 98.31 117 ARG A O 1
ATOM 937 N N . SER A 1 118 ? 2.221 4.967 14.731 1.00 98.31 118 SER A N 1
ATOM 938 C CA . SER A 1 118 ? 0.839 4.558 14.442 1.00 98.31 118 SER A CA 1
ATOM 939 C C . SER A 1 118 ? -0.214 5.484 15.050 1.00 98.31 118 SER A C 1
ATOM 941 O O . SER A 1 118 ? -1.368 5.450 14.622 1.00 98.31 118 SER A O 1
ATOM 943 N N . GLU A 1 119 ? 0.176 6.338 15.999 1.00 98.44 119 GLU A N 1
ATOM 944 C CA . GLU A 1 119 ? -0.748 7.161 16.780 1.00 98.44 119 GLU A CA 1
ATOM 945 C C . GLU A 1 119 ? -1.582 8.113 15.914 1.00 98.44 119 GLU A C 1
ATOM 947 O O . GLU A 1 119 ? -2.770 8.302 16.171 1.00 98.44 119 GLU A O 1
ATOM 952 N N . VAL A 1 120 ? -1.004 8.654 14.837 1.00 98.25 120 VAL A N 1
ATOM 953 C CA . VAL A 1 120 ? -1.740 9.491 13.877 1.00 98.25 120 VAL A CA 1
ATOM 954 C C . VAL A 1 120 ? -2.952 8.762 13.284 1.00 98.25 120 VAL A C 1
ATOM 956 O O . VAL A 1 120 ? -4.037 9.334 13.182 1.00 98.25 120 VAL A O 1
ATOM 959 N N . MET A 1 121 ? -2.805 7.479 12.933 1.00 98.69 121 MET A N 1
ATOM 960 C CA . MET A 1 121 ? -3.897 6.699 12.350 1.00 98.69 121 MET A CA 1
ATOM 961 C C . MET A 1 121 ? -4.968 6.409 13.392 1.00 98.69 121 MET A C 1
ATOM 963 O O . MET A 1 121 ? -6.150 6.453 13.067 1.00 98.69 121 MET A O 1
ATOM 967 N N . TRP A 1 122 ? -4.579 6.158 14.641 1.00 98.62 122 TRP A N 1
ATOM 968 C CA . TRP A 1 122 ? -5.543 5.968 15.716 1.00 98.62 122 TRP A CA 1
ATOM 969 C C . TRP A 1 122 ? -6.370 7.225 15.989 1.00 98.62 122 TRP A C 1
ATOM 971 O O . TRP A 1 122 ? -7.594 7.127 16.051 1.00 98.62 122 TRP A O 1
ATOM 981 N N . LYS A 1 123 ? -5.733 8.398 16.063 1.00 98.44 123 LYS A N 1
ATOM 982 C CA . LYS A 1 123 ? -6.429 9.687 16.216 1.00 98.44 123 LYS A CA 1
ATOM 983 C C . LYS A 1 123 ? -7.380 9.968 15.054 1.00 98.44 123 LYS A C 1
ATOM 985 O O . LYS A 1 123 ? -8.514 10.394 15.263 1.00 98.44 123 LYS A O 1
ATOM 990 N N . ALA A 1 124 ? -6.947 9.682 13.827 1.00 98.50 124 ALA A N 1
ATOM 991 C CA . ALA A 1 124 ? -7.795 9.815 12.648 1.00 98.50 124 ALA A CA 1
ATOM 992 C C . ALA A 1 124 ? -9.005 8.864 12.694 1.00 98.50 124 ALA A C 1
ATOM 994 O O . ALA A 1 124 ? -10.121 9.261 12.359 1.00 98.50 124 ALA A O 1
ATOM 995 N N . VAL A 1 125 ? -8.808 7.621 13.146 1.00 98.69 125 VAL A N 1
ATOM 996 C CA . VAL A 1 125 ? -9.896 6.651 13.339 1.00 98.69 125 VAL A CA 1
ATOM 997 C C . VAL A 1 125 ? -10.867 7.114 14.425 1.00 98.69 125 VAL A C 1
ATOM 999 O O . VAL A 1 125 ? -12.072 7.064 14.201 1.00 98.69 125 VAL A O 1
ATOM 1002 N N . GLU A 1 126 ? -10.381 7.622 15.557 1.00 98.31 126 GLU A N 1
ATOM 1003 C CA . GLU A 1 126 ? -11.223 8.202 16.614 1.00 98.31 126 GLU A CA 1
ATOM 1004 C C . GLU A 1 126 ? -12.077 9.360 16.088 1.00 98.31 126 GLU A C 1
ATOM 1006 O O . GLU A 1 126 ? -13.285 9.401 16.331 1.00 98.31 126 GLU A O 1
ATOM 1011 N N . ALA A 1 127 ? -11.483 10.256 15.297 1.00 97.44 127 ALA A N 1
ATOM 1012 C CA . ALA A 1 127 ? -12.206 11.354 14.662 1.00 97.44 127 ALA A CA 1
ATOM 1013 C C . ALA A 1 127 ? -13.280 10.855 13.674 1.00 97.44 127 ALA A C 1
ATOM 1015 O O . ALA A 1 127 ? -14.401 11.366 13.665 1.00 97.44 127 ALA A O 1
ATOM 1016 N N . ALA A 1 128 ? -12.968 9.841 12.861 1.00 97.69 128 ALA A N 1
ATOM 1017 C CA . ALA A 1 128 ? -13.878 9.320 11.839 1.00 97.69 128 ALA A CA 1
ATOM 1018 C C . ALA A 1 128 ? -15.029 8.474 12.413 1.00 97.69 128 ALA A C 1
ATOM 1020 O O . ALA A 1 128 ? -16.172 8.572 11.943 1.00 97.69 128 ALA A O 1
ATOM 1021 N N . LEU A 1 129 ? -14.740 7.640 13.417 1.00 97.88 129 LEU A N 1
ATOM 1022 C CA . LEU A 1 129 ? -15.707 6.743 14.056 1.00 97.88 129 LEU A CA 1
ATOM 1023 C C . LEU A 1 129 ? -16.510 7.432 15.164 1.00 97.88 129 LEU A C 1
ATOM 1025 O O . LEU A 1 129 ? -17.610 6.981 15.484 1.00 97.88 129 LEU A O 1
ATOM 1029 N N . GLY A 1 130 ? -16.019 8.553 15.689 1.00 96.75 130 GLY A N 1
ATOM 1030 C CA . GLY A 1 130 ? -16.716 9.383 16.661 1.00 96.75 130 GLY A CA 1
ATOM 1031 C C . GLY A 1 130 ? -16.544 8.922 18.115 1.00 96.75 130 GLY A C 1
ATOM 1032 O O . GLY A 1 130 ? -15.893 7.919 18.400 1.00 96.75 130 GLY A O 1
ATOM 1033 N N . PRO A 1 131 ? -17.169 9.634 19.068 1.00 95.00 131 PRO A N 1
ATOM 1034 C CA . PRO A 1 131 ? -16.840 9.558 20.497 1.00 95.00 131 PRO A CA 1
ATOM 1035 C C . PRO A 1 131 ? -17.169 8.220 21.177 1.00 95.00 131 PRO A C 1
ATOM 1037 O O . PRO A 1 131 ? -16.707 7.973 22.286 1.00 95.00 131 PRO A O 1
ATOM 1040 N N . LYS A 1 132 ? -17.983 7.362 20.546 1.00 94.50 132 LYS A N 1
ATOM 1041 C CA . LYS A 1 132 ? -18.284 6.013 21.058 1.00 94.50 132 LYS A CA 1
ATOM 1042 C C . LYS A 1 132 ? -17.135 5.030 20.827 1.00 94.50 132 LYS A C 1
ATOM 1044 O O . LYS A 1 132 ? -17.096 4.000 21.498 1.00 94.50 132 LYS A O 1
ATOM 1049 N N . PHE A 1 133 ? -16.247 5.320 19.876 1.00 98.19 133 PHE A N 1
ATOM 1050 C CA . PHE A 1 133 ? -15.167 4.417 19.520 1.00 98.19 133 PHE A CA 1
ATOM 1051 C C . PHE A 1 133 ? -14.171 4.277 20.669 1.00 98.19 133 PHE A C 1
ATOM 1053 O O . PHE A 1 133 ? -13.660 5.252 21.214 1.00 98.19 133 PHE A O 1
ATOM 1060 N N . SER A 1 134 ? -13.873 3.031 21.008 1.00 97.88 134 SER A N 1
ATOM 1061 C CA . SER A 1 134 ? -12.837 2.656 21.953 1.00 97.88 134 SER A CA 1
ATOM 1062 C C . SER A 1 134 ? -11.827 1.756 21.260 1.00 97.88 134 SER A C 1
ATOM 1064 O O . SER A 1 134 ? -12.184 0.687 20.751 1.00 97.88 134 SER A O 1
ATOM 1066 N N . ARG A 1 135 ? -10.549 2.155 21.306 1.00 97.94 135 ARG A N 1
ATOM 1067 C CA . ARG A 1 135 ? -9.435 1.319 20.839 1.00 97.94 135 ARG A CA 1
ATOM 1068 C C . ARG A 1 135 ? -9.440 -0.034 21.554 1.00 97.94 135 ARG A C 1
ATOM 1070 O O . ARG A 1 135 ? -9.201 -1.052 20.919 1.00 97.94 135 ARG A O 1
ATOM 1077 N N . GLU A 1 136 ? -9.768 -0.076 22.846 1.00 97.75 136 GLU A N 1
ATOM 1078 C CA . GLU A 1 136 ? -9.787 -1.310 23.651 1.00 97.75 136 GLU A CA 1
ATOM 1079 C C . GLU A 1 136 ? -10.852 -2.320 23.225 1.00 97.75 136 GLU A C 1
ATOM 1081 O O . GLU A 1 136 ? -10.641 -3.518 23.375 1.00 97.75 136 GLU A O 1
ATOM 1086 N N . LYS A 1 137 ? -11.946 -1.861 22.612 1.00 97.62 137 LYS A N 1
ATOM 1087 C CA . LYS A 1 137 ? -13.016 -2.726 22.094 1.00 97.62 137 LYS A CA 1
ATOM 1088 C C . LYS A 1 137 ? -12.753 -3.262 20.679 1.00 97.62 137 LYS A C 1
ATOM 1090 O O . LYS A 1 137 ? -13.660 -3.796 20.049 1.00 97.62 137 LYS A O 1
ATOM 1095 N N . CYS A 1 138 ? -11.543 -3.097 20.143 1.00 98.31 138 CYS A N 1
ATOM 1096 C CA . CYS A 1 138 ? -11.167 -3.737 18.883 1.00 98.31 138 CYS A CA 1
ATOM 1097 C C . CYS A 1 138 ? -10.656 -5.158 19.149 1.00 98.31 138 CYS A C 1
ATOM 1099 O O . CYS A 1 138 ? -9.648 -5.330 19.836 1.00 98.31 138 CYS A O 1
ATOM 1101 N N . ASP A 1 139 ? -11.302 -6.154 18.543 1.00 98.12 139 ASP A N 1
ATOM 1102 C CA . ASP A 1 139 ? -10.901 -7.564 18.604 1.00 98.12 139 ASP A CA 1
ATOM 1103 C C . ASP A 1 139 ? -9.615 -7.834 17.809 1.00 98.12 139 ASP A C 1
ATOM 1105 O O . ASP A 1 139 ? -8.825 -8.714 18.147 1.00 98.12 139 ASP A O 1
ATOM 1109 N N . VAL A 1 140 ? -9.396 -7.069 16.733 1.00 98.25 140 VAL A N 1
ATOM 1110 C CA . VAL A 1 140 ? -8.209 -7.164 15.873 1.00 98.25 140 VAL A CA 1
ATOM 1111 C C . VAL A 1 140 ? -7.551 -5.796 15.778 1.00 98.25 140 VAL A C 1
ATOM 1113 O O . VAL A 1 140 ? -8.217 -4.806 15.481 1.00 98.25 140 VAL A O 1
ATOM 1116 N N . LYS A 1 141 ? -6.232 -5.752 16.006 1.00 98.38 141 LYS A N 1
ATOM 1117 C CA . LYS A 1 141 ? -5.391 -4.553 15.878 1.00 98.38 141 LYS A CA 1
ATOM 1118 C C . LYS A 1 141 ? -4.076 -4.932 15.202 1.00 98.38 141 LYS A C 1
ATOM 1120 O O . LYS A 1 141 ? -3.198 -5.523 15.830 1.00 98.38 141 LYS A O 1
ATOM 1125 N N . LEU A 1 142 ? -3.922 -4.620 13.917 1.00 98.38 142 LEU A N 1
ATOM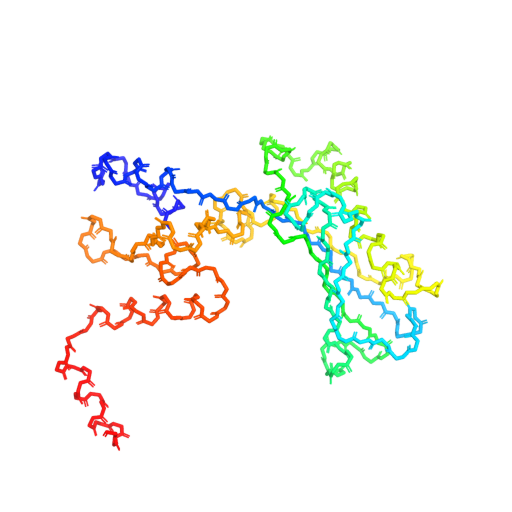 1126 C CA . LEU A 1 142 ? -2.704 -4.935 13.167 1.00 98.38 142 LEU A CA 1
ATOM 1127 C C . LEU A 1 142 ? -2.124 -3.674 12.538 1.00 98.38 142 LEU A C 1
ATOM 1129 O O . LEU A 1 142 ? -2.679 -3.122 11.594 1.00 98.38 142 LEU A O 1
ATOM 1133 N N . VAL A 1 143 ? -0.962 -3.255 13.035 1.00 98.50 143 VAL A N 1
ATOM 1134 C CA . VAL A 1 143 ? -0.206 -2.146 12.445 1.00 98.50 143 VAL A CA 1
ATOM 1135 C C . VAL A 1 143 ? 0.833 -2.684 11.458 1.00 98.50 143 VAL A C 1
ATOM 1137 O O . VAL A 1 143 ? 1.650 -3.545 11.813 1.00 98.50 143 VAL A O 1
ATOM 1140 N N . GLY A 1 144 ? 0.825 -2.157 10.237 1.00 97.75 144 GLY A N 1
ATOM 1141 C CA . GLY A 1 144 ? 1.855 -2.350 9.218 1.00 97.75 144 GLY A CA 1
ATOM 1142 C C . GLY A 1 144 ? 2.791 -1.145 9.143 1.00 97.75 144 GLY A C 1
ATOM 1143 O O . GLY A 1 144 ? 2.388 -0.009 9.366 1.00 97.75 144 GLY A O 1
ATOM 1144 N N . THR A 1 145 ? 4.059 -1.413 8.858 1.00 98.25 145 THR A N 1
ATOM 1145 C CA . THR A 1 145 ? 5.155 -0.432 8.812 1.00 98.25 145 THR A CA 1
ATOM 1146 C C . THR A 1 145 ? 5.909 -0.549 7.488 1.00 98.25 145 THR A C 1
ATOM 1148 O O . THR A 1 145 ? 5.778 -1.577 6.811 1.00 98.25 145 THR A O 1
ATOM 1151 N N . PRO A 1 146 ? 6.810 0.388 7.156 1.00 97.88 146 PRO A N 1
ATOM 1152 C CA . PRO A 1 146 ? 7.674 0.262 5.984 1.00 97.88 146 PRO A CA 1
ATOM 1153 C C . PRO A 1 146 ? 8.444 -1.068 5.901 1.00 97.88 146 PRO A C 1
ATOM 1155 O O . PRO A 1 146 ? 8.505 -1.701 4.845 1.00 97.88 146 PRO A O 1
ATOM 1158 N N . LEU A 1 147 ? 8.950 -1.586 7.030 1.00 97.94 147 LEU A N 1
ATOM 1159 C CA . LEU A 1 147 ? 9.607 -2.904 7.065 1.00 97.94 147 LEU A CA 1
ATOM 1160 C C . LEU A 1 147 ? 8.634 -4.078 6.907 1.00 97.94 147 LEU A C 1
ATOM 1162 O O . LEU A 1 147 ? 9.036 -5.175 6.503 1.00 97.94 147 LEU A O 1
ATOM 1166 N N . THR A 1 148 ? 7.361 -3.884 7.250 1.00 96.50 148 THR A N 1
ATOM 1167 C CA . THR A 1 148 ? 6.299 -4.863 6.994 1.00 96.50 148 THR A CA 1
ATOM 1168 C C . THR A 1 148 ? 6.065 -4.977 5.492 1.00 96.50 148 THR A C 1
ATOM 1170 O O . THR A 1 148 ? 6.146 -6.088 4.967 1.00 96.50 148 THR A O 1
ATOM 1173 N N . HIS A 1 149 ? 5.905 -3.846 4.800 1.00 95.38 149 HIS A N 1
ATOM 1174 C CA . HIS A 1 149 ? 5.720 -3.794 3.347 1.00 95.38 149 HIS A CA 1
ATOM 1175 C C . HIS A 1 149 ? 6.928 -4.360 2.604 1.00 95.38 149 HIS A C 1
ATOM 1177 O O . HIS A 1 149 ? 6.765 -5.259 1.781 1.00 95.38 149 HIS A O 1
ATOM 1183 N N . LYS A 1 150 ? 8.150 -3.951 2.980 1.00 94.94 150 LYS A N 1
ATOM 1184 C CA . LYS A 1 150 ? 9.388 -4.501 2.405 1.00 94.94 150 LYS A CA 1
ATOM 1185 C C . LYS A 1 150 ? 9.441 -6.033 2.490 1.00 94.94 150 LYS A C 1
ATOM 1187 O O . LYS A 1 150 ? 9.834 -6.680 1.528 1.00 94.94 150 LYS A O 1
ATOM 1192 N N . ARG A 1 151 ? 9.017 -6.636 3.611 1.00 94.81 151 ARG A N 1
ATOM 1193 C CA . ARG A 1 151 ? 9.017 -8.105 3.775 1.00 94.81 151 ARG A CA 1
ATOM 1194 C C . ARG A 1 151 ? 7.918 -8.798 2.981 1.00 94.81 151 ARG A C 1
ATOM 1196 O O . ARG A 1 151 ? 8.208 -9.775 2.303 1.00 94.81 151 ARG A O 1
ATOM 1203 N N . PHE A 1 152 ? 6.666 -8.376 3.152 1.00 94.69 152 PHE A N 1
ATOM 1204 C CA . PHE A 1 152 ? 5.525 -9.119 2.607 1.00 94.69 152 PHE A CA 1
ATOM 1205 C C . PHE A 1 152 ? 5.344 -8.888 1.109 1.00 94.69 152 PHE A C 1
ATOM 1207 O O . PHE A 1 152 ? 4.951 -9.812 0.408 1.00 94.69 152 PHE A O 1
ATOM 1214 N N . LEU A 1 153 ? 5.679 -7.692 0.623 1.00 92.25 153 LEU A N 1
ATOM 1215 C CA . LEU A 1 153 ? 5.545 -7.328 -0.787 1.00 92.25 153 LEU A CA 1
ATOM 1216 C C . LEU A 1 153 ? 6.865 -7.445 -1.559 1.00 92.25 153 LEU A C 1
ATOM 1218 O O . LEU A 1 153 ? 6.864 -7.220 -2.762 1.00 92.25 153 LEU A O 1
ATOM 1222 N N . ARG A 1 154 ? 7.980 -7.768 -0.878 1.00 91.56 154 ARG A N 1
ATOM 1223 C CA . ARG A 1 154 ? 9.343 -7.804 -1.451 1.00 91.56 154 ARG A CA 1
ATOM 1224 C C . ARG A 1 154 ? 9.655 -6.559 -2.281 1.00 91.56 154 ARG A C 1
ATOM 1226 O O . ARG A 1 154 ? 10.121 -6.653 -3.408 1.00 91.56 154 ARG A O 1
ATOM 1233 N N . ARG A 1 155 ? 9.320 -5.405 -1.711 1.00 90.69 155 ARG A N 1
ATOM 1234 C CA . ARG A 1 155 ? 9.409 -4.114 -2.383 1.00 90.69 155 ARG A CA 1
ATOM 1235 C C . ARG A 1 155 ? 10.534 -3.277 -1.809 1.00 90.69 155 ARG A C 1
ATOM 1237 O O . ARG A 1 155 ? 10.599 -3.097 -0.586 1.00 90.69 155 ARG A O 1
ATOM 1244 N N . ASN A 1 156 ? 11.315 -2.665 -2.691 1.00 94.25 156 ASN A N 1
ATOM 1245 C CA . ASN A 1 156 ? 12.361 -1.723 -2.337 1.00 94.25 156 ASN A CA 1
ATOM 1246 C C . ASN A 1 156 ? 11.837 -0.661 -1.359 1.00 94.25 156 ASN A C 1
ATOM 1248 O O . ASN A 1 156 ? 10.873 0.048 -1.642 1.00 94.25 156 ASN A O 1
ATOM 1252 N N . ARG A 1 157 ? 12.449 -0.591 -0.171 1.00 94.81 157 ARG A N 1
ATOM 1253 C CA . ARG A 1 157 ? 12.105 0.360 0.908 1.00 94.81 157 ARG A CA 1
ATOM 1254 C C . ARG A 1 157 ? 10.619 0.381 1.320 1.00 94.81 157 ARG A C 1
ATOM 1256 O O . ARG A 1 157 ? 10.189 1.309 1.991 1.00 94.81 157 ARG A O 1
ATOM 1263 N N . GLY A 1 158 ? 9.816 -0.613 0.929 1.00 94.25 158 GLY A N 1
ATOM 1264 C CA . GLY A 1 158 ? 8.367 -0.581 1.150 1.00 94.25 158 GLY A CA 1
ATOM 1265 C C . GLY A 1 158 ? 7.656 0.636 0.532 1.00 94.25 158 GLY A C 1
ATOM 1266 O O . GLY A 1 158 ? 6.576 0.977 0.996 1.00 94.25 158 GLY A O 1
ATOM 1267 N N . THR A 1 159 ? 8.251 1.292 -0.473 1.00 94.50 159 THR A N 1
ATOM 1268 C CA . THR A 1 159 ? 7.738 2.535 -1.084 1.00 94.50 159 THR A CA 1
ATOM 1269 C C . THR A 1 159 ? 6.327 2.382 -1.662 1.00 94.50 159 THR A C 1
ATOM 1271 O O . THR A 1 159 ? 5.940 1.298 -2.103 1.00 94.50 159 THR A O 1
ATOM 1274 N N . TYR A 1 160 ? 5.550 3.465 -1.724 1.00 90.31 160 TYR A N 1
ATOM 1275 C CA . TYR A 1 160 ? 4.285 3.464 -2.470 1.00 90.31 160 TYR A CA 1
ATOM 1276 C C . TYR A 1 160 ? 4.490 3.333 -3.996 1.00 90.31 160 TYR A C 1
ATOM 1278 O O . TYR A 1 160 ? 3.582 2.899 -4.699 1.00 90.31 160 TYR A O 1
ATOM 1286 N N . GLY A 1 161 ? 5.699 3.620 -4.494 1.00 93.44 161 GLY A N 1
ATOM 1287 C CA . GLY A 1 161 ? 6.084 3.505 -5.901 1.00 93.44 161 GLY A CA 1
ATOM 1288 C C . GLY A 1 161 ? 6.878 4.726 -6.387 1.00 93.44 161 GLY A C 1
ATOM 1289 O O . GLY A 1 161 ? 7.373 5.506 -5.574 1.00 93.44 161 GLY A O 1
ATOM 1290 N N . PRO A 1 162 ? 7.041 4.904 -7.707 1.00 94.06 162 PRO A N 1
ATOM 1291 C CA . PRO A 1 162 ? 7.705 6.073 -8.280 1.00 94.06 162 PRO A CA 1
ATOM 1292 C C . PRO A 1 162 ? 6.900 7.373 -8.091 1.00 94.06 162 PRO A C 1
ATOM 1294 O O . PRO A 1 162 ? 5.704 7.413 -8.361 1.00 94.06 162 PRO A O 1
ATOM 1297 N N . ALA A 1 163 ? 7.568 8.459 -7.695 1.00 91.88 163 ALA A N 1
ATOM 1298 C CA . ALA A 1 163 ? 6.967 9.779 -7.467 1.00 91.88 163 ALA A CA 1
ATOM 1299 C C . ALA A 1 163 ? 7.354 10.768 -8.573 1.00 91.88 163 ALA A C 1
ATOM 1301 O O . ALA A 1 163 ? 8.243 11.600 -8.402 1.00 91.88 163 ALA A O 1
ATOM 1302 N N . ILE A 1 164 ? 6.699 10.672 -9.725 1.00 91.56 164 ILE A N 1
ATOM 1303 C CA . ILE A 1 164 ? 6.954 11.569 -10.856 1.00 91.56 164 ILE A CA 1
ATOM 1304 C C . ILE A 1 164 ? 5.797 12.557 -10.969 1.00 91.56 164 ILE A C 1
ATOM 1306 O O . ILE A 1 164 ? 4.638 12.154 -11.063 1.00 91.56 164 ILE A O 1
ATOM 1310 N N . LYS A 1 165 ? 6.109 13.856 -10.957 1.00 89.12 165 LYS A N 1
ATOM 1311 C CA . LYS A 1 165 ? 5.108 14.909 -11.139 1.00 89.12 165 LYS A CA 1
ATOM 1312 C C . LYS A 1 165 ? 4.531 14.854 -12.550 1.00 89.12 165 LYS A C 1
ATOM 1314 O O . LYS A 1 165 ? 5.255 14.693 -13.536 1.00 89.12 165 LYS A O 1
ATOM 1319 N N . ALA A 1 166 ? 3.214 15.008 -12.639 1.00 88.00 166 ALA A N 1
ATOM 1320 C CA . ALA A 1 166 ? 2.513 15.032 -13.913 1.00 88.00 166 ALA A CA 1
ATOM 1321 C C . ALA A 1 166 ? 3.074 16.143 -14.816 1.00 88.00 166 ALA A C 1
ATOM 1323 O O . ALA A 1 166 ? 3.240 17.280 -14.382 1.00 88.00 166 ALA A O 1
ATOM 1324 N N . GLY A 1 167 ? 3.368 15.798 -16.070 1.00 89.56 167 GLY A N 1
ATOM 1325 C CA . GLY A 1 167 ? 3.921 16.726 -17.059 1.00 89.56 167 GLY A CA 1
ATOM 1326 C C . GLY A 1 167 ? 5.441 16.916 -17.012 1.00 89.56 167 GLY A C 1
ATOM 1327 O O . GLY A 1 167 ? 5.984 17.474 -17.959 1.00 89.56 167 GLY A O 1
ATOM 1328 N N . GLU A 1 168 ? 6.144 16.429 -15.982 1.00 91.81 168 GLU A N 1
ATOM 1329 C CA . GLU A 1 168 ? 7.606 16.584 -15.887 1.00 91.81 168 GLU A CA 1
ATOM 1330 C C . GLU A 1 168 ? 8.373 15.425 -16.535 1.00 91.81 168 GLU A C 1
ATOM 1332 O O . GLU A 1 168 ? 9.380 15.640 -17.209 1.00 91.81 168 GLU A O 1
ATOM 1337 N N . ALA A 1 169 ? 7.909 14.187 -16.354 1.00 90.62 169 ALA A N 1
ATOM 1338 C CA . ALA A 1 169 ? 8.522 13.010 -16.960 1.00 90.62 169 ALA A CA 1
ATOM 1339 C C . ALA A 1 169 ? 7.526 11.849 -17.090 1.00 90.62 169 ALA A C 1
ATOM 1341 O O . ALA A 1 169 ? 6.420 11.877 -16.553 1.00 90.62 169 ALA A O 1
ATOM 1342 N N . THR A 1 170 ? 7.936 10.806 -17.812 1.00 89.81 170 THR A N 1
ATOM 1343 C CA . THR A 1 170 ? 7.188 9.544 -17.917 1.00 89.81 170 THR A CA 1
ATOM 1344 C C . THR A 1 170 ? 7.749 8.516 -16.940 1.00 89.81 170 THR A C 1
ATOM 1346 O O . THR A 1 170 ? 8.956 8.479 -16.693 1.00 89.81 170 THR A O 1
ATOM 1349 N N . PHE A 1 171 ? 6.879 7.650 -16.418 1.00 92.88 171 PHE A N 1
ATOM 1350 C CA . PHE A 1 171 ? 7.300 6.483 -15.649 1.00 92.88 171 PHE A CA 1
ATOM 1351 C C . PHE A 1 171 ? 8.258 5.579 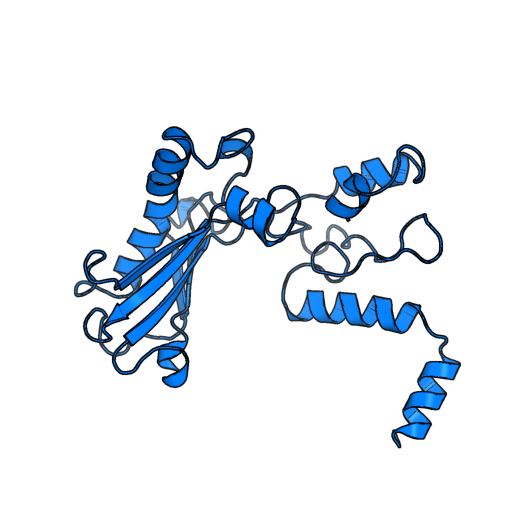-16.443 1.00 92.88 171 PHE A C 1
ATOM 1353 O O . PHE A 1 171 ? 8.200 5.537 -17.674 1.00 92.88 171 PHE A O 1
ATOM 1360 N N . PRO A 1 172 ? 9.138 4.832 -15.757 1.00 92.69 172 PRO A N 1
ATOM 1361 C CA . PRO A 1 172 ? 10.029 3.871 -16.395 1.00 92.69 172 PRO A CA 1
ATOM 1362 C C . PRO A 1 172 ? 9.271 2.886 -17.294 1.00 92.69 172 PRO A C 1
ATOM 1364 O O . PRO A 1 172 ? 8.217 2.375 -16.921 1.00 92.69 172 PRO A O 1
ATOM 1367 N N . GLY A 1 173 ? 9.804 2.625 -18.488 1.00 93.75 173 GLY A N 1
ATOM 1368 C CA . GLY A 1 173 ? 9.229 1.651 -19.416 1.00 93.75 173 GLY A CA 1
ATOM 1369 C C . GLY A 1 173 ? 9.361 0.208 -18.921 1.00 93.75 173 GLY A C 1
ATOM 1370 O O . GLY A 1 173 ? 10.059 -0.081 -17.950 1.00 93.75 173 GLY A O 1
ATOM 1371 N N . GLN A 1 174 ? 8.691 -0.701 -19.621 1.00 95.06 174 GLN A N 1
ATOM 1372 C CA . GLN A 1 174 ? 8.606 -2.115 -19.259 1.00 95.06 174 GLN A CA 1
ATOM 1373 C C . GLN A 1 174 ? 9.828 -2.923 -19.715 1.00 95.06 174 GLN A C 1
ATOM 1375 O O . GLN A 1 174 ? 10.192 -3.912 -19.081 1.00 95.06 174 GLN A O 1
ATOM 1380 N N . ALA A 1 175 ? 10.465 -2.522 -20.817 1.00 95.19 175 ALA A N 1
ATOM 1381 C CA . ALA A 1 175 ? 11.625 -3.220 -21.360 1.00 95.19 175 ALA A CA 1
ATOM 1382 C C . ALA A 1 175 ? 12.865 -3.040 -20.472 1.00 95.19 175 ALA A C 1
ATOM 1384 O O . ALA A 1 175 ? 13.127 -1.955 -19.941 1.00 95.19 175 ALA A O 1
ATOM 1385 N N . THR A 1 176 ? 13.659 -4.102 -20.357 1.00 95.88 176 THR A N 1
ATOM 1386 C CA . THR A 1 176 ? 14.993 -4.057 -19.749 1.00 95.88 176 THR A CA 1
ATOM 1387 C C . THR A 1 176 ? 16.072 -4.202 -20.834 1.00 95.88 176 THR A C 1
ATOM 1389 O O . THR A 1 176 ? 15.759 -4.609 -21.953 1.00 95.88 176 THR A O 1
ATOM 1392 N N . PRO A 1 177 ? 17.350 -3.895 -20.542 1.00 95.94 177 PRO A N 1
ATOM 1393 C CA . PRO A 1 177 ? 18.457 -4.168 -21.461 1.00 95.94 177 PRO A CA 1
ATOM 1394 C C . PRO A 1 177 ? 18.684 -5.660 -21.742 1.00 95.94 177 PRO A C 1
ATOM 1396 O O . PRO A 1 177 ? 19.399 -5.991 -22.683 1.00 95.94 177 PRO A O 1
ATOM 1399 N N . ILE A 1 178 ? 18.107 -6.556 -20.934 1.00 96.38 178 ILE A N 1
ATOM 1400 C CA . ILE A 1 178 ? 18.222 -8.001 -21.117 1.00 96.38 178 ILE A CA 1
ATOM 1401 C C . ILE A 1 178 ? 17.103 -8.456 -22.064 1.00 96.38 178 ILE A C 1
ATOM 1403 O O . ILE A 1 178 ? 15.922 -8.278 -21.741 1.00 96.38 178 ILE A O 1
ATOM 1407 N N . PRO A 1 179 ? 17.433 -9.064 -23.219 1.00 93.81 179 PRO A N 1
ATOM 1408 C CA . PRO A 1 179 ? 16.427 -9.569 -24.141 1.00 93.81 179 PRO A CA 1
ATOM 1409 C C . PRO A 1 179 ? 15.465 -10.537 -23.453 1.00 93.81 179 PRO A C 1
ATOM 1411 O O . PRO A 1 179 ? 15.887 -11.413 -22.702 1.00 93.81 179 PRO A O 1
ATOM 1414 N N . GLN A 1 180 ? 14.171 -10.392 -23.747 1.00 93.00 180 GLN A N 1
ATOM 1415 C CA . GLN A 1 180 ? 13.091 -11.221 -23.194 1.00 93.00 180 GLN A CA 1
ATOM 1416 C C . GLN A 1 180 ? 12.885 -11.097 -21.672 1.00 93.00 180 GLN A C 1
ATOM 1418 O O . GLN A 1 180 ? 12.110 -11.860 -21.098 1.00 93.00 180 GLN A O 1
ATOM 1423 N N . LEU A 1 181 ? 13.509 -10.111 -21.016 1.00 95.75 181 LEU A N 1
ATOM 1424 C CA . LEU A 1 181 ? 13.209 -9.745 -19.636 1.00 95.75 181 LEU A CA 1
ATOM 1425 C C . LEU A 1 181 ? 12.453 -8.413 -19.591 1.00 95.75 181 LEU A C 1
ATOM 1427 O O . LEU A 1 181 ? 12.958 -7.373 -20.025 1.00 95.75 181 LEU A O 1
ATOM 1431 N N . PHE A 1 182 ? 11.261 -8.443 -18.999 1.00 96.62 182 PHE A N 1
ATOM 1432 C CA . PHE A 1 182 ? 10.380 -7.288 -18.847 1.00 96.62 182 PHE A CA 1
ATOM 1433 C C . PHE A 1 182 ? 10.031 -7.048 -17.377 1.00 96.62 182 PHE A C 1
ATOM 1435 O O . PHE A 1 182 ? 9.957 -7.976 -16.573 1.00 96.62 182 PHE A O 1
ATOM 1442 N N . CYS A 1 183 ? 9.782 -5.789 -17.037 1.00 95.69 183 CYS A N 1
ATOM 1443 C CA . CYS A 1 183 ? 9.187 -5.366 -15.777 1.00 95.69 183 CYS A CA 1
ATOM 1444 C C . CYS A 1 183 ? 7.742 -4.910 -16.024 1.00 95.69 183 CYS A C 1
ATOM 1446 O O . CYS A 1 183 ? 7.485 -4.147 -16.951 1.00 95.69 183 CYS A O 1
ATOM 1448 N N . CYS A 1 184 ? 6.815 -5.329 -15.167 1.00 95.94 184 CYS A N 1
ATOM 1449 C CA . CYS A 1 184 ? 5.466 -4.767 -15.085 1.00 95.94 184 CYS A CA 1
ATOM 1450 C C . CYS A 1 184 ? 5.096 -4.495 -13.624 1.00 95.94 184 CYS A C 1
ATOM 1452 O O . CYS A 1 184 ? 5.731 -5.015 -12.701 1.00 95.94 184 CYS A O 1
ATOM 1454 N N . GLY A 1 185 ? 4.063 -3.681 -13.422 1.00 94.81 185 GLY A N 1
ATOM 1455 C CA . GLY A 1 185 ? 3.548 -3.317 -12.107 1.00 94.81 185 GLY A CA 1
ATOM 1456 C C . GLY A 1 185 ? 3.602 -1.814 -11.861 1.00 94.81 185 GLY A C 1
ATOM 1457 O O . GLY A 1 185 ? 3.753 -1.026 -12.789 1.00 94.81 185 GLY A O 1
ATOM 1458 N N . ASP A 1 186 ? 3.498 -1.411 -10.598 1.00 93.94 186 ASP A N 1
ATOM 1459 C CA . ASP A 1 186 ? 3.393 -0.001 -10.191 1.00 93.94 186 ASP A CA 1
ATOM 1460 C C . ASP A 1 186 ? 4.687 0.800 -10.372 1.00 93.94 186 ASP A C 1
ATOM 1462 O O . ASP A 1 186 ? 4.656 2.026 -10.451 1.00 93.94 186 ASP A O 1
ATOM 1466 N N . SER A 1 187 ? 5.832 0.115 -10.455 1.00 93.94 187 SER A N 1
ATOM 1467 C CA . SER A 1 187 ? 7.130 0.748 -10.726 1.00 93.94 187 SER A CA 1
ATOM 1468 C C . SER A 1 187 ? 7.395 1.050 -12.204 1.00 93.94 187 SER A C 1
ATOM 1470 O O . SER A 1 187 ? 8.387 1.695 -12.527 1.00 93.94 187 SER A O 1
ATOM 1472 N N . THR A 1 188 ? 6.519 0.612 -13.103 1.00 94.75 188 THR A N 1
ATOM 1473 C CA . THR A 1 188 ? 6.642 0.815 -14.550 1.00 94.75 188 THR A CA 1
ATOM 1474 C C . THR A 1 188 ? 5.407 1.510 -15.095 1.00 94.75 188 THR A C 1
ATOM 1476 O O . THR A 1 188 ? 4.336 1.448 -14.497 1.00 94.75 188 THR A O 1
ATOM 1479 N N . PHE A 1 189 ? 5.531 2.164 -16.246 1.00 94.56 189 PHE A N 1
ATOM 1480 C CA . PHE A 1 189 ?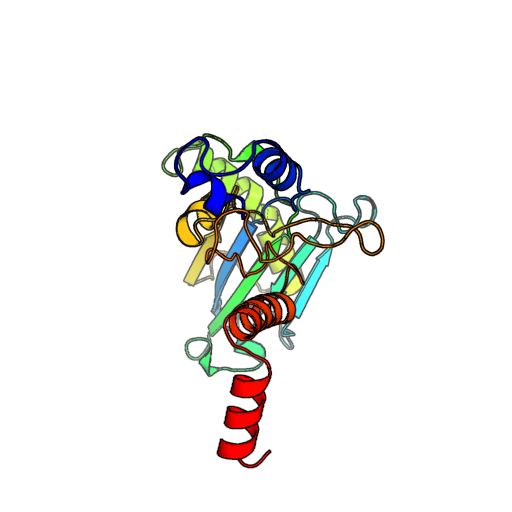 4.414 2.819 -16.914 1.00 94.56 189 PHE A CA 1
ATOM 1481 C C . PHE A 1 189 ? 3.205 1.866 -17.031 1.00 94.56 189 PHE A C 1
ATOM 1483 O O . PHE A 1 189 ? 3.395 0.691 -17.386 1.00 94.56 189 PHE A O 1
ATOM 1490 N N . PRO A 1 190 ? 1.971 2.335 -16.753 1.00 93.62 190 PRO A N 1
ATOM 1491 C CA . PRO A 1 190 ? 1.566 3.721 -16.448 1.00 93.62 190 PRO A CA 1
ATOM 1492 C C . PRO A 1 190 ? 1.811 4.255 -15.024 1.00 93.62 190 PRO A C 1
ATOM 1494 O O . PRO A 1 190 ? 1.564 5.435 -14.801 1.00 93.62 190 PRO A O 1
ATOM 1497 N N . GLY A 1 191 ? 2.309 3.449 -14.082 1.00 93.12 191 GLY A N 1
ATOM 1498 C CA . GLY A 1 191 ? 2.654 3.888 -12.723 1.00 93.12 191 GLY A CA 1
ATOM 1499 C C . GLY A 1 191 ? 1.741 3.329 -11.627 1.00 93.12 191 GLY A C 1
ATOM 1500 O O . GLY A 1 191 ? 1.229 2.214 -11.724 1.00 93.12 191 GLY A O 1
ATOM 1501 N N . ILE A 1 192 ? 1.568 4.100 -10.551 1.00 92.69 192 ILE A N 1
ATOM 1502 C CA . ILE A 1 192 ? 0.921 3.667 -9.303 1.00 92.69 192 ILE A CA 1
ATOM 1503 C C . ILE A 1 192 ? -0.611 3.602 -9.435 1.00 92.69 192 ILE A C 1
ATOM 1505 O O . ILE A 1 192 ? -1.237 4.462 -10.049 1.00 92.69 192 ILE A O 1
ATOM 1509 N N . GLY A 1 193 ? -1.222 2.616 -8.769 1.00 91.62 193 GLY A N 1
ATOM 1510 C CA . GLY A 1 193 ? -2.674 2.471 -8.624 1.00 91.62 193 GLY A CA 1
ATOM 1511 C C . GLY A 1 193 ? -3.224 1.271 -9.389 1.00 91.62 193 GLY A C 1
ATOM 1512 O O . GLY A 1 193 ? -2.675 0.876 -10.411 1.00 91.62 193 GLY A O 1
ATOM 1513 N N . VAL A 1 194 ? -4.316 0.676 -8.900 1.00 94.94 194 VAL A N 1
ATOM 1514 C CA . VAL A 1 194 ? -4.847 -0.595 -9.433 1.00 94.94 194 VAL A CA 1
ATOM 1515 C C . VAL A 1 194 ? -5.061 -0.569 -10.957 1.00 94.94 194 VAL A C 1
ATOM 1517 O O . VAL A 1 194 ? -4.560 -1.480 -11.620 1.00 94.94 194 VAL A O 1
ATOM 1520 N N . PRO A 1 195 ? -5.703 0.459 -11.556 1.00 96.50 195 PRO A N 1
ATOM 1521 C CA . PRO A 1 195 ? -5.879 0.501 -13.008 1.00 96.50 195 PRO A CA 1
ATOM 1522 C C . PRO A 1 195 ? -4.552 0.622 -13.769 1.00 96.50 195 PRO A C 1
ATOM 1524 O O . PRO A 1 195 ? -4.358 -0.052 -14.778 1.00 96.50 195 PRO A O 1
ATOM 1527 N N . ALA A 1 196 ? -3.619 1.440 -13.271 1.00 95.25 196 ALA A N 1
ATOM 1528 C CA . ALA A 1 196 ? -2.307 1.623 -13.885 1.00 95.25 196 ALA A CA 1
ATOM 1529 C C . ALA A 1 196 ? -1.474 0.334 -13.813 1.00 95.25 196 ALA A C 1
ATOM 1531 O O . ALA A 1 196 ? -0.910 -0.094 -14.813 1.00 95.25 196 ALA A O 1
ATOM 1532 N N . VAL A 1 197 ? -1.471 -0.353 -12.671 1.00 96.06 197 VAL A N 1
ATOM 1533 C CA . VAL A 1 197 ? -0.796 -1.647 -12.494 1.00 96.06 197 VAL A CA 1
ATOM 1534 C C . VAL A 1 197 ? -1.348 -2.698 -13.456 1.00 96.06 197 VAL A C 1
ATOM 1536 O O . VAL A 1 197 ? -0.571 -3.382 -14.123 1.00 96.06 197 VAL A O 1
ATOM 1539 N N . ALA A 1 198 ? -2.676 -2.803 -13.567 1.00 97.56 198 ALA A N 1
ATOM 1540 C CA . ALA A 1 198 ? -3.318 -3.731 -14.495 1.00 97.56 198 ALA A CA 1
ATOM 1541 C C . ALA A 1 198 ? -2.948 -3.416 -15.953 1.00 97.56 198 ALA A C 1
ATOM 1543 O O . ALA A 1 198 ? -2.555 -4.312 -16.701 1.00 97.56 198 ALA A O 1
ATOM 1544 N N . ALA A 1 199 ? -2.987 -2.136 -16.336 1.00 96.88 199 ALA A N 1
ATOM 1545 C CA . ALA A 1 199 ? -2.562 -1.689 -17.657 1.00 96.88 199 ALA A CA 1
ATOM 1546 C C . ALA A 1 199 ? -1.077 -1.987 -17.918 1.00 96.88 199 ALA A C 1
ATOM 1548 O O . ALA A 1 199 ? -0.728 -2.428 -19.007 1.00 96.88 199 ALA A O 1
ATOM 1549 N N . SER A 1 200 ? -0.201 -1.817 -16.924 1.00 97.25 200 SER A N 1
ATOM 1550 C CA . SER A 1 200 ? 1.225 -2.143 -17.036 1.00 97.25 200 SER A CA 1
ATOM 1551 C C . SER A 1 200 ? 1.449 -3.626 -17.357 1.00 97.25 200 SER A C 1
ATOM 1553 O O . SER A 1 200 ? 2.225 -3.958 -18.254 1.00 97.25 200 SER A O 1
ATOM 1555 N N . GLY A 1 201 ? 0.722 -4.521 -16.678 1.00 97.00 201 GLY A N 1
ATOM 1556 C CA . GLY A 1 201 ? 0.735 -5.956 -16.976 1.00 97.00 201 GLY A CA 1
ATOM 1557 C C . GLY A 1 201 ? 0.202 -6.271 -18.375 1.00 97.00 201 GLY A C 1
ATOM 1558 O O . GLY A 1 201 ? 0.835 -7.021 -19.118 1.00 97.00 201 GLY A O 1
ATOM 1559 N N . ALA A 1 202 ? -0.915 -5.649 -18.764 1.00 95.06 202 ALA A N 1
ATOM 1560 C CA . ALA A 1 202 ? -1.487 -5.810 -20.098 1.00 95.06 202 ALA A CA 1
ATOM 1561 C C . ALA A 1 202 ? -0.509 -5.359 -21.196 1.00 95.06 202 ALA A C 1
ATOM 1563 O O . ALA A 1 202 ? -0.329 -6.079 -22.175 1.00 95.06 202 ALA A O 1
ATOM 1564 N N . ILE A 1 203 ? 0.176 -4.225 -21.018 1.00 95.44 203 ILE A N 1
ATOM 1565 C CA . ILE A 1 203 ? 1.181 -3.727 -21.970 1.00 95.44 203 ILE A CA 1
ATOM 1566 C C . ILE A 1 203 ? 2.302 -4.751 -22.165 1.00 95.44 203 ILE A C 1
ATOM 1568 O O . ILE A 1 203 ? 2.659 -5.042 -23.306 1.00 95.44 203 ILE A O 1
ATOM 1572 N N . VAL A 1 204 ? 2.838 -5.332 -21.084 1.00 96.38 204 VAL A N 1
ATOM 1573 C CA . VAL A 1 204 ? 3.870 -6.375 -21.208 1.00 96.38 204 VAL A CA 1
ATOM 1574 C C . VAL A 1 204 ? 3.334 -7.594 -21.941 1.00 96.38 204 VAL A C 1
ATOM 1576 O O . VAL A 1 204 ? 3.969 -8.028 -22.894 1.00 96.38 204 VAL A O 1
ATOM 1579 N N . ALA A 1 205 ? 2.164 -8.111 -21.560 1.00 94.06 205 ALA A N 1
ATOM 1580 C CA . ALA A 1 205 ? 1.576 -9.279 -22.215 1.00 94.06 205 ALA A CA 1
ATOM 1581 C C . ALA A 1 205 ? 1.399 -9.066 -23.730 1.00 94.06 205 ALA A C 1
ATOM 1583 O O . ALA A 1 205 ? 1.794 -9.917 -24.520 1.00 94.06 205 ALA A O 1
ATOM 1584 N N . ASN A 1 206 ? 0.902 -7.894 -24.133 1.00 92.25 206 ASN A N 1
ATOM 1585 C CA . ASN A 1 206 ? 0.722 -7.532 -25.541 1.00 92.25 206 ASN A CA 1
ATOM 1586 C C . ASN A 1 206 ? 2.055 -7.291 -26.276 1.00 92.25 206 ASN A C 1
ATOM 1588 O O . ASN A 1 206 ? 2.110 -7.397 -27.494 1.00 92.25 206 ASN A O 1
ATOM 1592 N N . THR A 1 207 ? 3.142 -6.984 -25.559 1.00 91.81 207 THR A N 1
ATOM 1593 C CA . THR A 1 207 ? 4.486 -6.831 -26.150 1.00 91.81 207 THR A CA 1
ATOM 1594 C C . THR A 1 207 ? 5.124 -8.185 -26.495 1.00 91.81 207 THR A C 1
ATOM 1596 O O . THR A 1 207 ? 6.054 -8.242 -27.297 1.00 91.81 207 THR A O 1
ATOM 1599 N N . LEU A 1 208 ? 4.640 -9.285 -25.905 1.00 91.88 208 LEU A N 1
ATOM 1600 C CA . LEU A 1 208 ? 5.182 -10.636 -26.110 1.00 91.88 208 LEU A CA 1
ATOM 1601 C C . LEU A 1 208 ? 4.646 -11.336 -27.365 1.00 91.88 208 LEU A C 1
ATOM 1603 O O . LEU A 1 208 ? 5.138 -12.406 -27.718 1.00 91.88 208 LEU A O 1
ATOM 1607 N N . VAL A 1 209 ? 3.648 -10.760 -28.030 1.00 90.94 209 VAL A N 1
ATOM 1608 C CA . VAL A 1 209 ? 3.003 -11.339 -29.210 1.00 90.94 209 VAL A CA 1
ATOM 1609 C C . VAL A 1 209 ? 2.930 -10.313 -30.336 1.00 90.94 209 VAL A C 1
ATOM 1611 O O . VAL A 1 209 ? 2.947 -9.101 -30.128 1.00 90.94 209 VAL A O 1
ATOM 1614 N N . SER A 1 210 ? 2.892 -10.812 -31.565 1.00 90.12 210 SER A N 1
ATOM 1615 C CA . SER A 1 210 ? 2.796 -9.971 -32.756 1.00 90.12 210 SER A CA 1
ATOM 1616 C C . SER A 1 210 ? 1.377 -9.429 -32.966 1.00 90.12 210 SER A C 1
ATOM 1618 O O . SER A 1 210 ? 0.388 -10.005 -32.515 1.00 90.12 210 SER A O 1
ATOM 1620 N N . VAL A 1 211 ? 1.263 -8.340 -33.730 1.00 91.00 211 VAL A N 1
ATOM 1621 C CA . VAL A 1 211 ? -0.036 -7.770 -34.133 1.00 91.00 211 VAL A CA 1
ATOM 1622 C C . VAL A 1 211 ? -0.896 -8.784 -34.902 1.00 91.00 211 VAL A C 1
ATOM 1624 O O . VAL A 1 211 ? -2.116 -8.790 -34.746 1.00 91.00 211 VAL A O 1
ATOM 1627 N N . SER A 1 212 ? -0.283 -9.674 -35.691 1.00 94.12 212 SER A N 1
ATOM 1628 C CA . SER A 1 212 ? -1.016 -10.736 -36.390 1.00 94.12 212 SER A CA 1
ATOM 1629 C C . SER A 1 212 ? -1.613 -11.746 -35.414 1.00 94.12 212 SER A C 1
ATOM 1631 O O . SER A 1 212 ? -2.790 -12.055 -35.529 1.00 94.12 212 SER A O 1
ATOM 1633 N N . GLN A 1 213 ? -0.863 -12.174 -34.394 1.00 92.69 213 GLN A N 1
ATOM 1634 C CA . GLN A 1 213 ? -1.378 -13.083 -33.360 1.00 92.69 213 GLN A CA 1
ATOM 1635 C C . GLN A 1 213 ? -2.505 -12.451 -32.535 1.00 92.69 213 GLN A C 1
ATOM 1637 O O . GLN A 1 213 ? -3.440 -13.143 -32.141 1.00 92.69 213 GLN A O 1
ATOM 1642 N N . HIS A 1 214 ? -2.450 -11.138 -32.290 1.00 90.75 214 HIS A N 1
ATOM 1643 C CA . HIS A 1 214 ? -3.590 -10.430 -31.706 1.00 90.75 214 HIS A CA 1
ATOM 1644 C C . HIS A 1 214 ? -4.817 -10.476 -32.617 1.00 90.75 214 HIS A C 1
ATOM 1646 O O . HIS A 1 214 ? -5.910 -10.744 -32.133 1.00 90.75 214 HIS A O 1
ATOM 1652 N N . SER A 1 215 ? -4.637 -10.234 -33.916 1.00 92.00 215 SER A N 1
ATOM 1653 C CA . SER A 1 215 ? -5.741 -10.243 -34.885 1.00 92.00 215 SER A CA 1
ATOM 1654 C C . SER A 1 215 ? -6.377 -11.633 -34.985 1.00 92.00 215 SER A C 1
ATOM 1656 O O . SER A 1 215 ? -7.590 -11.755 -34.889 1.00 92.00 215 SER A O 1
ATOM 1658 N N . GLU A 1 216 ? -5.559 -12.688 -35.043 1.00 94.12 216 GLU A N 1
ATOM 1659 C CA . GLU A 1 216 ? -6.021 -14.083 -35.041 1.00 94.12 216 GLU A CA 1
ATOM 1660 C C . GLU A 1 216 ? -6.823 -14.437 -33.778 1.00 94.12 216 GLU A C 1
ATOM 1662 O O . GLU A 1 216 ? -7.808 -15.171 -33.852 1.00 94.12 216 GLU A O 1
ATOM 1667 N N . LEU A 1 217 ? -6.427 -13.916 -32.608 1.00 91.50 217 LEU A N 1
ATOM 1668 C CA . LEU A 1 217 ? -7.183 -14.108 -31.370 1.00 91.50 217 LEU A CA 1
ATOM 1669 C C . LEU A 1 217 ? -8.546 -13.412 -31.428 1.00 91.50 217 LEU A C 1
ATOM 1671 O O . LEU A 1 217 ? -9.528 -14.004 -30.987 1.00 91.50 217 LEU A O 1
ATOM 1675 N N . LEU A 1 218 ? -8.595 -12.177 -31.935 1.00 92.44 218 LEU A N 1
ATOM 1676 C CA . LEU A 1 218 ? -9.835 -11.409 -32.083 1.00 92.44 218 LEU A CA 1
ATOM 1677 C C . LEU A 1 218 ? -10.817 -12.141 -33.009 1.00 92.44 218 LEU A C 1
ATOM 1679 O O . LEU A 1 218 ? -11.929 -12.457 -32.576 1.00 92.44 218 LEU A O 1
ATOM 1683 N N . ASP A 1 219 ? -10.341 -12.578 -34.180 1.00 94.00 219 ASP A N 1
ATOM 1684 C CA . ASP A 1 219 ? -11.113 -13.399 -35.117 1.00 94.00 219 ASP A CA 1
ATOM 1685 C C . ASP A 1 219 ? -11.649 -14.677 -34.439 1.00 94.00 219 ASP A C 1
ATOM 1687 O O . ASP A 1 219 ? -12.819 -15.038 -34.594 1.00 94.00 219 ASP A O 1
ATOM 1691 N N . ALA A 1 220 ? -10.819 -15.355 -33.635 1.00 94.50 220 ALA A N 1
ATOM 1692 C CA . ALA A 1 220 ? -11.198 -16.580 -32.929 1.00 94.50 220 ALA A CA 1
ATOM 1693 C C . ALA A 1 220 ? -12.257 -16.366 -31.830 1.00 94.50 220 ALA A C 1
ATOM 1695 O O . ALA A 1 220 ? -13.025 -17.288 -31.545 1.00 94.50 220 ALA A O 1
ATOM 1696 N N . VAL A 1 221 ? -12.315 -15.179 -31.209 1.00 94.50 221 VAL A N 1
ATOM 1697 C CA . VAL A 1 221 ? -13.349 -14.821 -30.217 1.00 94.50 221 VAL A CA 1
ATOM 1698 C C . VAL A 1 221 ? -14.541 -14.074 -30.826 1.00 94.50 221 VAL A C 1
ATOM 1700 O O . VAL A 1 221 ? -15.463 -13.709 -30.096 1.00 94.50 221 VAL A O 1
ATOM 1703 N N . GLY A 1 222 ? -14.559 -13.898 -32.151 1.00 89.88 222 GLY A N 1
ATOM 1704 C CA . GLY A 1 222 ? -15.667 -13.297 -32.892 1.00 89.88 222 GLY A CA 1
ATOM 1705 C C . GLY A 1 222 ? -15.790 -11.780 -32.727 1.00 89.88 222 GLY A C 1
ATOM 1706 O O . GLY A 1 222 ? -16.909 -11.266 -32.793 1.00 89.88 222 GLY A O 1
ATOM 1707 N N . ILE A 1 223 ? -14.672 -11.089 -32.478 1.00 79.94 223 ILE A N 1
ATOM 1708 C CA . ILE A 1 223 ? -14.554 -9.619 -32.484 1.00 79.94 223 ILE A CA 1
ATOM 1709 C C . ILE A 1 223 ? -13.749 -9.215 -33.713 1.00 79.94 223 ILE A C 1
ATOM 1711 O O . ILE A 1 223 ? -14.226 -8.321 -34.445 1.00 79.94 223 ILE A O 1
#

InterPro domains:
  IPR002937 Amine oxidase [PF01593] (74-207)
  IPR036188 FAD/NAD(P)-binding domain superfamily [SSF51905] (3-209)
  IPR045892 Prolycopene isomerase-like [PTHR46313] (1-221)

Secondary structure (DSSP, 8-state):
-HHHHHHSPTTSS-HHHHHHHHTS-B--B--EEEEEEEGGGS-TT--SEEEEES-GGG-TTSTTTEEEEE-GGGT-GGGS-TTEEEEEEE-SS-B-GGGTTT--TTSHHHHHHHHHHHHHHHHHHHHHH-TT--GGGEEEEEEE-HHHHHHHS--GGG---B---TTT-PPPPSB-SSTT-B--STTSTT-SSHHHHHHHHHHHHHHTS-HHHHHHHHHHHT-

Radius of gyration: 21.24 Å; chains: 1; bounding box: 52×41×60 Å

Foldseek 3Di:
DLLVVVVDDPPPADPVQVVVLVPFAFQAAKKKKKFKFFPQQFDPPQDQKDKAAQDPVQPLLAALGIKIKGFCCVVPVVVHPPRMIIMMMMRQRRHHLVCVPPDDCPDPSVVVVQVVSCVSRVVRCCVRRDDSHDPVRTPDIDMDDQVNLCPPVVDDSNTQEGDDDPPPDAQAAQDGPDPPHGDAAQNHPPHGDDVRRVVRVVVVVVVVDDPVVVVVVCVVVPD

Sequence (223 aa):
MWDTLDLLPPDVVPKSYEDKVKATPQCDSFMHLHLGFDVENAREGLGVHHIVVDDWNKGVDGEQNVVLISVPSVLSKDLAPPGKHTLHAYTPGTEPFRLWEGMDRKSADYRRLKEERSEVMWKAVEAALGPKFSREKCDVKLVGTPLTHKRFLRRNRGTYGPAIKAGEATFPGQATPIPQLFCCGDSTFPGIGVPAVAASGAIVANTLVSVSQHSELLDAVGI